Protein AF-A0A814BJW7-F1 (afdb_monomer)

InterPro domains:
  IPR001611 Leucine-rich repeat [PF13516] (103-126)
  IPR001611 Leucine-rich repeat [PF13516] (132-150)
  IPR001611 Leucine-rich repeat [PF13516] (160-179)
  IPR032675 Leucine-rich repeat domain superfamily [G3DSA:3.80.10.10] (2-224)
  IPR052201 Leucine-rich repeat-containing regulator of pluripotency [PTHR24111] (68-199)

pLDDT: mean 95.8, std 8.11, range [40.59, 98.88]

Foldseek 3Di:
DPPPPQDDDVVLLVQLVPDAQQAARAQEPVQDELSVLVVCLVRVCPVSVYQEYAHAQYQYDLNSLLVVLVSQLPGQRHQYYAHEHNQDELVSLLSNLVSQLHASGQHQYYHHAHYAYELSSLLSNLVSQLRHQNHAEYAHANYQYALNSLLSNLVSQLPRHQRHAYYEHANNQRHELSNLVSLLSSLVRHLRHAYYAHHNHHYDPVSVVSNCVSCVPRPNHYYHD

Nearest PDB structures (foldseek):
  3tsr-assembly1_E  TM=8.457E-01  e=1.337E-12  Mus musculus
  7zgu-assembly1_A  TM=9.091E-01  e=1.363E-11  Homo sapiens
  4peq-assembly1_B  TM=8.603E-01  e=6.548E-12  Bos taurus
  7wbu-assembly1_A  TM=7.849E-01  e=1.363E-11  Bos taurus
  8x7w-assembly1_D  TM=6.811E-01  e=5.229E-11  Escherichia coli K-12

Sequence (225 aa):
MTNLSVYRNQQLEDKINNCKIGSRIDLRKQQLTDSDVEIIIKEAIIKKQCSMLWLMDNNITSQGILNLASTLNNNTTLEGLSLCRNGINDTDVFHLARALSNSNSKLNRLALTSNNITDEGVQHLAEMLKLNHSLTQLWLGFNKITDHGIQILTDTLAYHNKTLSVLSLSWNNRVTDSSVDFFINMFEYNQILRIVCLVNCNLSETSKLKLRKATNLRTEFYLDL

Radius of gyration: 18.58 Å; Cα contacts (8 Å, |Δi|>4): 490; chains: 1; bounding box: 39×44×64 Å

Organism: NCBI:txid392033

Solvent-accessible surface area (backbone atoms only — not comparable to full-atom values): 10886 Å² total; per-residue (Å²): 134,84,80,77,75,74,87,80,57,65,71,59,51,52,56,52,67,73,49,59,70,53,31,72,46,83,55,51,67,64,70,40,37,40,73,49,40,56,51,42,46,52,49,38,49,63,71,25,33,22,24,26,44,32,43,29,45,28,54,39,44,65,67,26,48,48,54,51,18,65,53,44,50,75,36,66,51,40,29,32,44,31,51,22,38,31,65,48,36,34,70,45,36,38,44,41,23,63,22,49,35,37,77,69,34,42,40,26,32,44,34,46,28,44,27,55,31,32,36,68,18,39,48,34,44,31,61,19,38,59,55,28,72,43,40,26,33,42,31,48,20,35,28,59,34,30,33,68,24,46,42,53,40,29,51,34,38,27,76,58,34,81,43,47,29,34,43,32,45,22,41,12,60,53,30,34,60,85,30,49,65,40,52,46,54,19,56,74,57,25,84,54,55,29,36,40,32,42,36,64,31,47,55,48,72,69,48,53,51,51,54,52,62,63,45,68,85,48,80,85,54,47,77,43,106

Structure (mmCIF, N/CA/C/O backbone):
data_AF-A0A814BJW7-F1
#
_entry.id   AF-A0A814BJW7-F1
#
loop_
_atom_site.group_PDB
_atom_site.id
_atom_site.type_symbol
_atom_site.label_atom_id
_atom_site.label_alt_id
_atom_site.label_comp_id
_atom_site.label_asym_id
_atom_site.label_entity_id
_atom_site.label_seq_id
_atom_site.pdbx_PDB_ins_code
_atom_site.Cartn_x
_atom_site.Cartn_y
_atom_site.Cartn_z
_atom_site.occupancy
_atom_site.B_iso_or_equiv
_atom_site.auth_seq_id
_atom_site.auth_comp_id
_atom_site.auth_asym_id
_atom_site.auth_atom_id
_atom_site.pdbx_PDB_model_num
ATOM 1 N N . MET A 1 1 ? -9.668 25.466 37.662 1.00 40.59 1 MET A N 1
ATOM 2 C CA . MET A 1 1 ? -9.575 24.143 37.010 1.00 40.59 1 MET A CA 1
ATOM 3 C C . MET A 1 1 ? -10.284 24.264 35.677 1.00 40.59 1 MET A C 1
ATOM 5 O O . MET A 1 1 ? -11.505 24.329 35.647 1.00 40.59 1 MET A O 1
ATOM 9 N N . THR A 1 2 ? -9.529 24.465 34.603 1.00 42.22 2 THR A N 1
ATOM 10 C CA . THR A 1 2 ? -10.065 24.549 33.243 1.00 42.22 2 THR A CA 1
ATOM 11 C C . THR A 1 2 ? -10.618 23.182 32.868 1.00 42.22 2 THR A C 1
ATOM 13 O O . THR A 1 2 ? -9.894 22.191 32.845 1.00 42.22 2 THR A O 1
ATOM 16 N N . ASN A 1 3 ? -11.926 23.132 32.640 1.00 42.78 3 ASN A N 1
ATOM 17 C CA . ASN A 1 3 ? -12.618 21.964 32.127 1.00 42.78 3 ASN A CA 1
ATOM 18 C C . ASN A 1 3 ? -12.145 21.772 30.676 1.00 42.78 3 ASN A C 1
ATOM 20 O O . ASN A 1 3 ? -12.691 22.385 29.761 1.00 42.78 3 ASN A O 1
ATOM 24 N N . LEU A 1 4 ? -11.047 21.034 30.479 1.00 49.00 4 LEU A N 1
ATOM 25 C CA . LEU A 1 4 ? -10.614 20.572 29.162 1.00 49.00 4 LEU A CA 1
ATOM 26 C C . LEU A 1 4 ? -11.727 19.662 28.649 1.00 49.00 4 LEU A C 1
ATOM 28 O O . LEU A 1 4 ? -11.807 18.495 29.028 1.00 49.00 4 LEU A O 1
ATOM 32 N N . SER A 1 5 ? -12.637 20.213 27.849 1.00 60.69 5 SER A N 1
ATOM 33 C CA . SER A 1 5 ? -13.651 19.414 27.178 1.00 60.69 5 SER A CA 1
ATOM 34 C C . SER A 1 5 ? -12.928 18.395 26.305 1.00 60.69 5 SER A C 1
ATOM 36 O O . SER A 1 5 ? -12.264 18.771 25.338 1.00 60.69 5 SER A O 1
ATOM 38 N N . VAL A 1 6 ? -13.026 17.119 26.673 1.00 79.50 6 VAL A N 1
ATOM 39 C CA . VAL A 1 6 ? -12.527 16.010 25.860 1.00 79.50 6 VAL A CA 1
ATOM 40 C C . VAL A 1 6 ? -13.188 16.130 24.489 1.00 79.50 6 VAL A C 1
ATOM 42 O O . VAL A 1 6 ? -14.418 16.174 24.407 1.00 79.50 6 VAL A O 1
ATOM 45 N N . TYR A 1 7 ? -12.382 16.257 23.431 1.00 87.56 7 TYR A N 1
ATOM 46 C CA . TYR A 1 7 ? -12.889 16.269 22.061 1.00 87.56 7 TYR A CA 1
ATOM 47 C C . TYR A 1 7 ? -13.786 15.048 21.842 1.00 87.56 7 TYR A C 1
ATOM 49 O O . TYR A 1 7 ? -13.449 13.942 22.267 1.00 87.56 7 TYR A O 1
ATOM 57 N N . ARG A 1 8 ? -14.937 15.248 21.195 1.00 88.06 8 ARG A N 1
ATOM 58 C CA . ARG A 1 8 ? -15.902 14.177 20.965 1.00 88.06 8 ARG A CA 1
ATOM 59 C C . ARG A 1 8 ? -16.537 14.296 19.592 1.00 88.06 8 ARG A C 1
ATOM 61 O O . ARG A 1 8 ? -17.081 15.342 19.248 1.00 88.06 8 ARG A O 1
ATOM 68 N N . ASN A 1 9 ? -16.551 13.184 18.868 1.00 94.75 9 ASN A N 1
ATOM 69 C CA . ASN A 1 9 ? -17.312 13.018 17.638 1.00 94.75 9 ASN A CA 1
ATOM 70 C C . ASN A 1 9 ? -18.319 11.875 17.824 1.00 94.75 9 ASN A C 1
ATOM 72 O O . ASN A 1 9 ? -18.030 10.712 17.547 1.00 94.75 9 ASN A O 1
ATOM 76 N N . GLN A 1 10 ? -19.513 12.209 18.324 1.00 94.62 10 GLN A N 1
ATOM 77 C CA . GLN A 1 10 ? -20.542 11.215 18.656 1.00 94.62 10 GLN A CA 1
ATOM 78 C C . GLN A 1 10 ? -20.966 10.382 17.442 1.00 94.62 10 GLN A C 1
ATOM 80 O O . GLN A 1 10 ? -21.164 9.177 17.555 1.00 94.62 10 GLN A O 1
ATOM 85 N N . GLN A 1 11 ? -21.081 11.011 16.270 1.00 96.19 11 GLN A N 1
ATOM 86 C CA . GLN A 1 11 ? -21.506 10.322 15.051 1.00 96.19 11 GLN A CA 1
ATOM 87 C C . GLN A 1 11 ? -20.500 9.239 14.644 1.00 96.19 11 GLN A C 1
ATOM 89 O O . GLN A 1 11 ? -20.893 8.133 14.266 1.00 96.19 11 GLN A O 1
ATOM 94 N N . LEU A 1 12 ? -19.205 9.540 14.761 1.00 97.69 12 LEU A N 1
ATOM 95 C CA . LEU A 1 12 ? -18.129 8.581 14.531 1.00 97.69 12 LEU A CA 1
ATOM 96 C C . LEU A 1 12 ? -18.148 7.451 15.568 1.00 97.69 12 LEU A C 1
ATOM 98 O O . LEU A 1 12 ? -18.083 6.278 15.193 1.00 97.69 12 LEU A O 1
ATOM 102 N N . GLU A 1 13 ? -18.274 7.792 16.854 1.00 96.88 13 GLU A N 1
ATOM 103 C CA . GLU A 1 13 ? -18.372 6.817 17.947 1.00 96.88 13 GLU A CA 1
ATOM 104 C C . GLU A 1 13 ? -19.536 5.844 17.724 1.00 96.88 13 GLU A C 1
ATOM 106 O O . GLU A 1 13 ? -19.341 4.630 17.772 1.00 96.88 13 GLU A O 1
ATOM 111 N N . ASP A 1 14 ? -20.733 6.352 17.432 1.00 96.62 14 ASP A N 1
ATOM 112 C CA . ASP A 1 14 ? -21.931 5.539 17.202 1.00 96.62 14 ASP A CA 1
ATOM 113 C C . ASP A 1 14 ? -21.758 4.629 15.987 1.00 96.62 14 ASP A C 1
ATOM 115 O O . ASP A 1 14 ? -22.085 3.438 16.034 1.00 96.62 14 ASP A O 1
ATOM 119 N N . LYS A 1 15 ? -21.170 5.155 14.906 1.00 97.62 15 LYS A N 1
ATOM 120 C CA . LYS A 1 15 ? -20.872 4.373 13.705 1.00 97.62 15 LYS A CA 1
ATOM 121 C C . LYS A 1 15 ? -19.930 3.206 14.005 1.00 97.62 15 LYS A C 1
ATOM 123 O O . LYS A 1 15 ? -20.227 2.083 13.600 1.00 97.62 15 LYS A O 1
ATOM 128 N N . ILE A 1 16 ? -18.840 3.441 14.736 1.00 98.06 16 ILE A N 1
ATOM 129 C CA . ILE A 1 16 ? -17.887 2.394 15.144 1.00 98.06 16 ILE A CA 1
ATOM 130 C C . ILE A 1 16 ? -18.540 1.413 16.128 1.00 98.06 16 ILE A C 1
ATOM 132 O O . ILE A 1 16 ? -18.343 0.199 16.030 1.00 98.06 16 ILE A O 1
ATOM 136 N N . ASN A 1 17 ? -19.342 1.907 17.072 1.00 96.06 17 ASN A N 1
ATOM 137 C CA . ASN A 1 17 ? -20.001 1.081 18.082 1.00 96.06 17 ASN A CA 1
ATOM 138 C C . ASN A 1 17 ? -20.997 0.091 17.471 1.00 96.06 17 ASN A C 1
ATOM 140 O O . ASN A 1 17 ? -21.098 -1.034 17.969 1.00 96.06 17 ASN A O 1
ATOM 144 N N . ASN A 1 18 ? -21.641 0.460 16.364 1.00 97.19 18 ASN A N 1
ATOM 145 C CA . ASN A 1 18 ? -22.523 -0.417 15.595 1.00 97.19 18 ASN A CA 1
ATOM 146 C C . ASN A 1 18 ? -21.774 -1.499 14.793 1.00 97.19 18 ASN A C 1
ATOM 148 O O . ASN A 1 18 ? -22.390 -2.458 14.326 1.00 97.19 18 ASN A O 1
ATOM 152 N N . CYS A 1 19 ? -20.449 -1.401 14.647 1.00 97.75 19 CYS A N 1
ATOM 153 C CA . CYS A 1 19 ? -19.644 -2.455 14.036 1.00 97.75 19 CYS A CA 1
ATOM 154 C C . CYS A 1 19 ? -19.396 -3.614 15.016 1.00 97.75 19 CYS A C 1
ATOM 156 O O . CYS A 1 19 ? -19.222 -3.432 16.228 1.00 97.75 19 CYS A O 1
ATOM 158 N N . LYS A 1 20 ? -19.338 -4.839 14.486 1.00 97.62 20 LYS A N 1
ATOM 159 C CA . LYS A 1 20 ? -18.982 -6.030 15.271 1.00 97.62 20 LYS A CA 1
ATOM 160 C C . LYS A 1 20 ? -17.486 -6.020 15.598 1.00 97.62 20 LYS A C 1
ATOM 162 O O . LYS A 1 20 ? -16.684 -5.482 14.833 1.00 97.62 20 LYS A O 1
ATOM 167 N N . ILE A 1 21 ? -17.103 -6.648 16.706 1.00 97.94 21 ILE A N 1
ATOM 168 C CA . ILE A 1 21 ? -15.687 -6.897 17.012 1.00 97.94 21 ILE A CA 1
ATOM 169 C C . ILE A 1 21 ? -15.066 -7.727 15.876 1.00 97.94 21 ILE A C 1
ATOM 171 O O . ILE A 1 21 ? -15.738 -8.602 15.326 1.00 97.94 21 ILE A O 1
ATOM 175 N N . GLY A 1 22 ? -13.829 -7.422 15.480 1.00 97.75 22 GLY A N 1
ATOM 176 C CA . GLY A 1 22 ? -13.129 -8.129 14.404 1.00 97.75 22 GLY A CA 1
ATOM 177 C C . GLY A 1 22 ? -13.644 -7.828 12.995 1.00 97.75 22 GLY A C 1
ATOM 178 O O . GLY A 1 22 ? -13.147 -8.402 12.030 1.00 97.75 22 GLY A O 1
ATOM 179 N N . SER A 1 23 ? -14.639 -6.949 12.832 1.00 98.00 23 SER A N 1
ATOM 180 C CA . SER A 1 23 ? -15.214 -6.654 11.513 1.00 98.00 23 SER A CA 1
ATOM 181 C C . SER A 1 23 ? -14.451 -5.565 10.757 1.00 98.00 23 SER A C 1
ATOM 183 O O . SER A 1 23 ? -13.588 -4.881 11.309 1.00 98.00 23 SER A O 1
ATOM 185 N N . ARG A 1 24 ? -14.782 -5.400 9.471 1.00 98.31 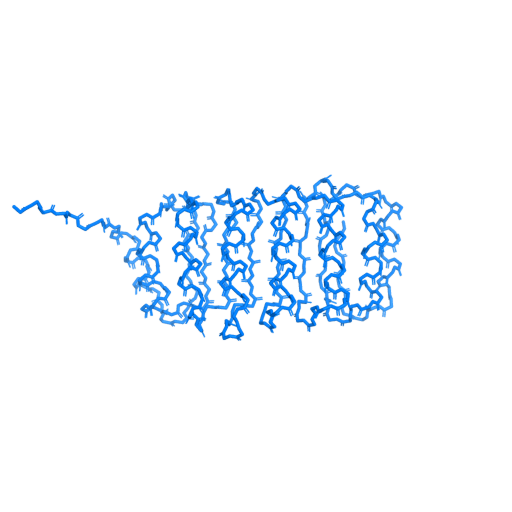24 ARG A N 1
ATOM 186 C CA . ARG A 1 24 ? -14.349 -4.254 8.668 1.00 98.31 24 ARG A CA 1
ATOM 187 C C . ARG A 1 24 ? -15.103 -3.000 9.094 1.00 98.31 24 ARG A C 1
ATOM 189 O O . ARG A 1 24 ? -16.333 -3.011 9.129 1.00 98.31 24 ARG A O 1
ATOM 196 N N . ILE A 1 25 ? -14.376 -1.904 9.276 1.00 98.56 25 ILE A N 1
ATOM 197 C CA . ILE A 1 25 ? -14.929 -0.582 9.563 1.00 98.56 25 ILE A CA 1
ATOM 198 C C . ILE A 1 25 ? -14.599 0.363 8.401 1.00 98.56 25 ILE A C 1
ATOM 200 O O . ILE A 1 25 ? -13.436 0.590 8.060 1.00 98.56 25 ILE A O 1
ATOM 204 N N . ASP A 1 26 ? -15.650 0.898 7.775 1.00 98.31 26 ASP A N 1
ATOM 205 C CA . ASP A 1 26 ? -15.557 1.818 6.639 1.00 98.31 26 ASP A CA 1
ATOM 206 C C . ASP A 1 26 ? -15.801 3.264 7.083 1.00 98.31 26 ASP A C 1
ATOM 208 O O . ASP A 1 26 ? -16.927 3.661 7.413 1.00 98.31 26 ASP A O 1
ATOM 212 N N . LEU A 1 27 ? -14.723 4.045 7.078 1.00 98.25 27 LEU A N 1
ATOM 213 C CA . LEU A 1 27 ? -14.672 5.436 7.508 1.00 98.25 27 LEU A CA 1
ATOM 214 C C . LEU A 1 27 ? -14.234 6.388 6.385 1.00 98.25 27 LEU A C 1
ATOM 216 O O . LEU A 1 27 ? -13.690 7.461 6.635 1.00 98.25 27 LEU A O 1
ATOM 220 N N . ARG A 1 28 ? -14.461 6.007 5.127 1.00 98.00 28 ARG A N 1
ATOM 221 C CA . ARG A 1 28 ? -14.075 6.829 3.974 1.00 98.00 28 ARG A CA 1
ATOM 222 C C . ARG A 1 28 ? -14.940 8.085 3.864 1.00 98.00 28 ARG A C 1
ATOM 224 O O . ARG A 1 28 ? -16.132 8.017 4.177 1.00 98.00 28 ARG A O 1
ATOM 231 N N . LYS A 1 29 ? -14.371 9.179 3.341 1.00 97.06 29 LYS A N 1
ATOM 232 C CA . LYS A 1 29 ? -15.100 10.409 2.963 1.00 97.06 29 LYS A CA 1
ATOM 233 C C . LYS A 1 29 ? -15.928 11.015 4.096 1.00 97.06 29 LYS A C 1
ATOM 235 O O . LYS A 1 29 ? -17.098 11.339 3.908 1.00 97.06 29 LYS A O 1
ATOM 240 N N . GLN A 1 30 ? -15.334 11.137 5.277 1.00 96.62 30 GLN A N 1
ATOM 241 C CA . GLN A 1 30 ? -16.002 11.646 6.480 1.00 96.62 30 GLN A CA 1
ATOM 242 C C . GLN A 1 30 ? -15.405 12.949 7.009 1.00 96.62 30 GLN A C 1
ATOM 244 O O . GLN A 1 30 ? -15.847 13.422 8.049 1.00 96.62 30 GLN A O 1
ATOM 249 N N . GLN A 1 31 ? -14.448 13.546 6.285 1.00 96.19 31 GLN A N 1
ATOM 250 C CA . GLN A 1 31 ? -13.736 14.759 6.712 1.00 96.19 31 GLN A CA 1
ATOM 251 C C . GLN A 1 31 ? -13.057 14.574 8.082 1.00 96.19 31 GLN A C 1
ATOM 253 O O . GLN A 1 31 ? -12.937 15.520 8.855 1.00 96.19 31 GLN A O 1
ATOM 258 N N . LEU A 1 32 ? -12.630 13.341 8.380 1.00 97.25 32 LEU A N 1
ATOM 259 C CA . LEU A 1 32 ? -12.016 12.994 9.660 1.00 97.25 32 LEU A CA 1
ATOM 260 C C . LEU A 1 32 ? -10.679 13.710 9.822 1.00 97.25 32 LEU A C 1
ATOM 262 O O . LEU A 1 32 ? -9.888 13.765 8.882 1.00 97.25 32 LEU A O 1
ATOM 266 N N . THR A 1 33 ? -10.443 14.219 11.021 1.00 96.50 33 THR A N 1
ATOM 267 C CA . THR A 1 33 ? -9.255 14.976 11.426 1.00 96.50 33 THR A CA 1
ATOM 268 C C . THR A 1 33 ? -8.342 14.138 12.322 1.00 96.50 33 THR A C 1
ATOM 270 O O . THR A 1 33 ? -8.678 13.016 12.700 1.00 96.50 33 THR A O 1
ATOM 273 N N . ASP A 1 34 ? -7.199 14.685 12.733 1.00 96.12 34 ASP A N 1
ATOM 274 C CA . ASP A 1 34 ? -6.301 13.996 13.670 1.00 96.12 34 ASP A CA 1
ATOM 275 C C . ASP A 1 34 ? -6.954 13.726 15.036 1.00 96.12 34 ASP A C 1
ATOM 277 O O . ASP A 1 34 ? -6.697 12.690 15.647 1.00 96.12 34 ASP A O 1
ATOM 281 N N . SER A 1 35 ? -7.863 14.595 15.489 1.00 96.25 35 SER A N 1
ATOM 282 C CA . SER A 1 35 ? -8.632 14.363 16.719 1.00 96.25 35 SER A CA 1
ATOM 283 C C . SER A 1 35 ? -9.582 13.168 16.584 1.00 96.25 35 SER A C 1
ATOM 285 O O . SER A 1 35 ? -9.784 12.409 17.531 1.00 96.25 35 SER A O 1
ATOM 287 N N . ASP A 1 36 ? -10.140 12.945 15.391 1.00 97.81 36 ASP A N 1
ATOM 288 C CA . ASP A 1 36 ? -10.956 11.762 15.107 1.00 97.81 36 ASP A CA 1
ATOM 289 C C . ASP A 1 36 ? -10.117 10.483 15.080 1.00 97.81 36 ASP A C 1
ATOM 291 O O . ASP A 1 36 ? -10.594 9.414 15.464 1.00 97.81 36 ASP A O 1
ATOM 295 N N . VAL A 1 37 ? -8.851 10.576 14.662 1.00 97.81 37 VAL A N 1
ATOM 296 C CA . VAL A 1 37 ? -7.923 9.440 14.667 1.00 97.81 37 VAL A CA 1
ATOM 297 C C . VAL A 1 37 ? -7.716 8.893 16.077 1.00 97.81 37 VAL A C 1
ATOM 299 O O . VAL A 1 37 ? -7.648 7.675 16.242 1.00 97.81 37 VAL A O 1
ATOM 302 N N . GLU A 1 38 ? -7.692 9.741 17.105 1.00 96.31 38 GLU A N 1
ATOM 303 C CA . GLU A 1 38 ? -7.616 9.282 18.499 1.00 96.31 38 GLU A CA 1
ATOM 304 C C . GLU A 1 38 ? -8.829 8.420 18.884 1.00 96.31 38 GLU A C 1
ATOM 306 O O . GLU A 1 38 ? -8.681 7.351 19.488 1.00 96.31 38 GLU A O 1
ATOM 311 N N . ILE A 1 39 ? -10.030 8.831 18.462 1.00 97.62 39 ILE A N 1
ATOM 312 C CA . ILE A 1 39 ? -11.267 8.060 18.657 1.00 97.62 39 ILE A CA 1
ATOM 313 C C . ILE A 1 39 ? -11.193 6.741 17.880 1.00 97.62 39 ILE A C 1
ATOM 315 O O . ILE A 1 39 ? -11.530 5.686 18.417 1.00 97.62 39 ILE A O 1
ATOM 319 N N . ILE A 1 40 ? -10.713 6.763 16.636 1.00 98.25 40 ILE A N 1
ATOM 320 C CA . ILE A 1 40 ? -10.576 5.572 15.783 1.00 98.25 40 ILE A CA 1
ATOM 321 C C . ILE A 1 40 ? -9.591 4.572 16.390 1.00 98.25 40 ILE A C 1
ATOM 323 O O . ILE A 1 40 ? -9.873 3.373 16.433 1.00 98.25 40 ILE A O 1
ATOM 327 N N . ILE A 1 41 ? -8.461 5.041 16.909 1.00 97.88 41 ILE A N 1
ATOM 328 C CA . ILE A 1 41 ? -7.491 4.195 17.606 1.00 97.88 41 ILE A CA 1
ATOM 329 C C . ILE A 1 41 ? -8.159 3.514 18.800 1.00 97.88 41 ILE A C 1
ATOM 331 O O . ILE A 1 41 ? -8.140 2.286 18.910 1.00 97.88 41 ILE A O 1
ATOM 335 N N . LYS A 1 42 ? -8.803 4.293 19.669 1.00 97.25 42 LYS A N 1
ATOM 336 C CA . LYS A 1 42 ? -9.414 3.773 20.892 1.00 97.25 42 LYS A CA 1
ATOM 337 C C . LYS A 1 42 ? -10.575 2.822 20.606 1.00 97.25 42 LYS A C 1
ATOM 339 O O . LYS A 1 42 ? -10.621 1.706 21.125 1.00 97.25 42 LYS A O 1
ATOM 344 N N . GLU A 1 43 ? -11.524 3.252 19.787 1.00 98.00 43 GLU A N 1
ATOM 345 C CA . GLU A 1 43 ? -12.785 2.543 19.604 1.00 98.00 43 GLU A CA 1
ATOM 346 C C . GLU A 1 43 ? -12.686 1.487 18.495 1.00 98.00 43 GLU A C 1
ATOM 348 O O . GLU A 1 43 ? -13.095 0.348 18.708 1.00 98.00 43 GLU A O 1
ATOM 353 N N . ALA A 1 44 ? -12.110 1.802 17.331 1.00 98.25 44 ALA A N 1
ATOM 354 C CA . ALA A 1 44 ? -12.058 0.872 16.197 1.00 98.25 44 ALA A CA 1
ATOM 355 C C . ALA A 1 44 ? -10.887 -0.124 16.283 1.00 98.25 44 ALA A C 1
ATOM 357 O O . ALA A 1 44 ? -11.083 -1.324 16.060 1.00 98.25 44 ALA A O 1
ATOM 358 N N . ILE A 1 45 ? -9.678 0.338 16.618 1.00 97.69 45 ILE A N 1
ATOM 359 C CA . ILE A 1 45 ? -8.481 -0.521 16.638 1.00 97.69 45 ILE A CA 1
ATOM 360 C C . ILE A 1 45 ? -8.366 -1.280 17.963 1.00 97.69 45 ILE A C 1
ATOM 362 O O . ILE A 1 45 ? -8.209 -2.498 17.949 1.00 97.69 45 ILE A O 1
ATOM 366 N N . ILE A 1 46 ? -8.469 -0.600 19.107 1.00 97.00 46 ILE A N 1
ATOM 367 C CA . ILE A 1 46 ? -8.234 -1.226 20.419 1.00 97.00 46 ILE A CA 1
ATOM 368 C C . ILE A 1 46 ? -9.477 -1.977 20.907 1.00 97.00 46 ILE A C 1
ATOM 370 O O . ILE A 1 46 ? -9.412 -3.175 21.178 1.00 97.00 46 ILE A O 1
ATOM 374 N N . LYS A 1 47 ? -10.626 -1.300 21.009 1.00 97.50 47 LYS A N 1
ATOM 375 C CA . LYS A 1 47 ? -11.848 -1.893 21.580 1.00 97.50 47 LYS A CA 1
ATOM 376 C C . LYS A 1 47 ? -12.543 -2.857 20.623 1.00 97.50 47 LYS A C 1
ATOM 378 O O . LYS A 1 47 ? -12.927 -3.952 21.025 1.00 97.50 47 LYS A O 1
ATOM 383 N N . LYS A 1 48 ? -12.737 -2.459 19.362 1.00 98.00 48 LYS A N 1
ATOM 384 C CA . LYS A 1 48 ? -13.397 -3.303 18.353 1.00 98.00 48 LYS A CA 1
ATOM 385 C C . LYS A 1 48 ? -12.445 -4.263 17.656 1.00 98.00 48 LYS A C 1
ATOM 387 O O . LYS A 1 48 ? -12.944 -5.166 16.989 1.00 98.00 48 LYS A O 1
ATOM 392 N N . GLN A 1 49 ? -11.128 -4.102 17.806 1.00 97.69 49 GLN A N 1
ATOM 393 C CA . GLN A 1 49 ? -10.128 -4.974 17.181 1.00 97.69 49 GLN A CA 1
ATOM 394 C C . GLN A 1 49 ? -10.437 -5.228 15.703 1.00 97.69 49 GLN A C 1
ATOM 396 O O . GLN A 1 49 ? -10.458 -6.373 15.259 1.00 97.69 49 GLN A O 1
ATOM 401 N N . CYS A 1 50 ? -10.791 -4.172 14.963 1.00 98.12 50 CYS A N 1
ATOM 402 C CA . CYS A 1 50 ? -11.219 -4.319 13.577 1.00 98.12 50 CYS A CA 1
ATOM 403 C C . CYS A 1 50 ? -10.154 -5.033 12.732 1.00 98.12 50 CYS A C 1
ATOM 405 O O . CYS A 1 50 ? -8.957 -4.803 12.894 1.00 98.12 50 CYS A O 1
ATOM 407 N N . SER A 1 51 ? -10.601 -5.896 11.818 1.00 98.31 51 SER A N 1
ATOM 408 C CA . SER A 1 51 ? -9.708 -6.602 10.888 1.00 98.31 51 SER A CA 1
ATOM 409 C C . SER A 1 51 ? -9.371 -5.748 9.671 1.00 98.31 51 SER A C 1
ATOM 411 O O . SER A 1 51 ? -8.320 -5.909 9.061 1.00 98.31 51 SER A O 1
ATOM 413 N N . MET A 1 52 ? -10.237 -4.800 9.309 1.00 98.62 52 MET A N 1
ATOM 414 C CA . MET A 1 52 ? -10.004 -3.893 8.190 1.00 98.62 52 MET A CA 1
ATOM 415 C C . MET A 1 52 ? -10.468 -2.485 8.532 1.00 98.62 52 MET A C 1
ATOM 417 O O . MET A 1 52 ? -11.595 -2.303 8.993 1.00 98.62 52 MET A O 1
ATOM 421 N N . LEU A 1 53 ? -9.634 -1.494 8.229 1.00 98.69 53 LEU A N 1
ATOM 422 C CA . LEU A 1 53 ? -9.912 -0.086 8.477 1.00 98.69 53 LEU A CA 1
ATOM 423 C C . LEU A 1 53 ? -9.720 0.731 7.198 1.00 98.69 53 LEU A C 1
ATOM 425 O O . LEU A 1 53 ? -8.627 0.783 6.626 1.00 98.69 53 LEU A O 1
ATOM 429 N N . TRP A 1 54 ? -10.792 1.368 6.730 1.00 98.62 54 TRP A N 1
ATOM 430 C CA . TRP A 1 54 ? -10.765 2.186 5.517 1.00 98.62 54 TRP A CA 1
ATOM 431 C C . TRP A 1 54 ? -10.947 3.662 5.842 1.00 98.62 54 TRP A C 1
ATOM 433 O O . TRP A 1 54 ? -12.033 4.082 6.222 1.00 98.62 54 TRP A O 1
ATOM 443 N N . LEU A 1 55 ? -9.893 4.446 5.629 1.00 98.50 55 LEU A N 1
ATOM 444 C CA . LEU A 1 55 ? -9.810 5.872 5.954 1.00 98.50 55 LEU A CA 1
ATOM 445 C C . LEU A 1 55 ? -9.603 6.740 4.710 1.00 98.50 55 LEU A C 1
ATOM 447 O O . LEU A 1 55 ? -9.126 7.865 4.810 1.00 98.50 55 LEU A O 1
ATOM 451 N N . MET A 1 56 ? -9.925 6.218 3.526 1.00 98.00 56 MET A N 1
ATOM 452 C CA . MET A 1 56 ? -9.712 6.939 2.275 1.00 98.00 56 MET A CA 1
ATOM 453 C C . MET A 1 56 ? -10.464 8.278 2.239 1.00 98.00 56 MET A C 1
ATOM 455 O O . MET A 1 56 ? -11.646 8.312 2.583 1.00 98.00 56 MET A O 1
ATOM 459 N N . ASP A 1 57 ? -9.811 9.313 1.700 1.00 97.44 57 ASP A N 1
ATOM 460 C CA . ASP A 1 57 ? -10.413 10.625 1.411 1.00 97.44 57 ASP A CA 1
ATOM 461 C C . ASP A 1 57 ? -10.925 11.311 2.695 1.00 97.44 57 ASP A C 1
ATOM 463 O O . ASP A 1 57 ? -12.117 11.565 2.866 1.00 97.44 57 ASP A O 1
ATOM 467 N N . ASN A 1 58 ? -10.008 11.518 3.644 1.00 98.06 58 ASN A N 1
ATOM 468 C CA . ASN A 1 58 ? -10.208 12.250 4.896 1.00 98.06 58 ASN A CA 1
ATOM 469 C C . ASN A 1 58 ? -9.097 13.304 5.069 1.00 98.06 58 ASN A C 1
ATOM 471 O O . ASN A 1 58 ? -8.213 13.441 4.224 1.00 98.06 58 ASN A O 1
ATOM 475 N N . ASN A 1 59 ? -9.136 14.048 6.174 1.00 95.50 59 ASN A N 1
ATOM 476 C CA . ASN A 1 59 ? -8.217 15.144 6.478 1.00 95.50 59 ASN A CA 1
ATOM 477 C C . ASN A 1 59 ? -7.212 14.723 7.567 1.00 95.50 59 ASN A C 1
ATOM 479 O O . ASN A 1 59 ? -6.931 15.483 8.494 1.00 95.50 59 ASN A O 1
ATOM 483 N N . ILE A 1 60 ? -6.706 13.491 7.468 1.00 96.00 60 ILE A N 1
ATOM 484 C CA . ILE A 1 60 ? -5.722 12.936 8.402 1.00 96.00 60 ILE A CA 1
ATOM 485 C C . ILE A 1 60 ? -4.349 13.482 8.019 1.00 96.00 60 ILE A C 1
ATOM 487 O O . ILE A 1 60 ? -3.853 13.190 6.932 1.00 96.00 60 ILE A O 1
ATOM 491 N N . THR A 1 61 ? -3.739 14.271 8.898 1.00 95.50 61 THR A N 1
ATOM 492 C CA . THR A 1 61 ? -2.412 14.845 8.660 1.00 95.50 61 THR A CA 1
ATOM 493 C C . THR A 1 61 ? -1.314 13.901 9.149 1.00 95.50 61 THR A C 1
ATOM 495 O O . THR A 1 61 ? -1.581 12.836 9.717 1.00 95.50 61 THR A O 1
ATOM 498 N N . SER A 1 62 ? -0.053 14.305 8.982 1.00 96.88 62 SER A N 1
ATOM 499 C CA . SER A 1 62 ? 1.105 13.583 9.512 1.00 96.88 62 SER A CA 1
ATOM 500 C C . SER A 1 62 ? 0.996 13.256 11.004 1.00 96.88 62 SER A C 1
ATOM 502 O O . SER A 1 62 ? 1.450 12.194 11.429 1.00 96.88 62 SER A O 1
ATOM 504 N N . GLN A 1 63 ? 0.342 14.105 11.809 1.00 97.50 63 GLN A N 1
ATOM 505 C CA . GLN A 1 63 ? 0.150 13.820 13.233 1.00 97.50 63 GLN A CA 1
ATOM 506 C C . GLN A 1 63 ? -0.798 12.632 13.454 1.00 97.50 63 GLN A C 1
ATOM 508 O O . GLN A 1 63 ? -0.498 11.739 14.251 1.00 97.50 63 GLN A O 1
ATOM 513 N N . GLY A 1 64 ? -1.915 12.573 12.727 1.00 97.69 64 GLY A N 1
ATOM 514 C CA . GLY A 1 64 ? -2.819 11.427 12.766 1.00 97.69 64 GLY A CA 1
ATOM 515 C C . GLY A 1 64 ? -2.153 10.149 12.249 1.00 97.69 64 GLY A C 1
ATOM 516 O O . GLY A 1 64 ? -2.300 9.089 12.862 1.00 97.69 64 GLY A O 1
ATOM 517 N N . ILE A 1 65 ? -1.347 10.233 11.182 1.00 98.19 65 ILE A N 1
ATOM 518 C CA . ILE A 1 65 ? -0.580 9.077 10.687 1.00 98.19 65 ILE A CA 1
ATOM 519 C C . ILE A 1 65 ? 0.437 8.589 11.721 1.00 98.19 65 ILE A C 1
ATOM 521 O O . ILE A 1 65 ? 0.531 7.382 11.951 1.00 98.19 65 ILE A O 1
ATOM 525 N N . LEU A 1 66 ? 1.151 9.492 12.395 1.00 97.81 66 LEU A N 1
ATOM 526 C CA . LEU A 1 66 ? 2.090 9.141 13.462 1.00 97.81 66 LEU A CA 1
ATOM 527 C C . LEU A 1 66 ? 1.389 8.425 14.629 1.00 97.81 66 LEU A C 1
ATOM 529 O O . LEU A 1 66 ? 1.896 7.417 15.136 1.00 97.81 66 LEU A O 1
ATOM 533 N N . ASN A 1 67 ? 0.207 8.902 15.025 1.00 97.25 67 ASN A N 1
ATOM 534 C CA . ASN A 1 67 ? -0.603 8.276 16.074 1.00 97.25 67 ASN A CA 1
ATOM 535 C C . ASN A 1 67 ? -1.067 6.866 15.660 1.00 97.25 67 ASN A C 1
ATOM 537 O O . ASN A 1 67 ? -0.965 5.914 16.446 1.00 97.25 67 ASN A O 1
ATOM 541 N N . LEU A 1 68 ? -1.518 6.702 14.410 1.00 97.25 68 LEU A N 1
ATOM 542 C CA . LEU A 1 68 ? -1.873 5.394 13.850 1.00 97.25 68 LEU A CA 1
ATOM 543 C C . LEU A 1 68 ? -0.665 4.456 13.830 1.00 97.25 68 LEU A C 1
ATOM 545 O O . LEU A 1 68 ? -0.752 3.350 14.358 1.00 97.25 68 LEU A O 1
ATOM 549 N N . ALA A 1 69 ? 0.470 4.895 13.285 1.00 96.94 69 ALA A N 1
ATOM 550 C CA . ALA A 1 69 ? 1.694 4.102 13.193 1.00 96.94 69 ALA A CA 1
ATOM 551 C C . ALA A 1 69 ? 2.165 3.617 14.573 1.00 96.94 69 ALA A C 1
ATOM 553 O O . ALA A 1 69 ? 2.463 2.436 14.755 1.00 96.94 69 ALA A O 1
ATOM 554 N N . SER A 1 70 ? 2.147 4.501 15.573 1.00 95.50 70 SER A N 1
ATOM 555 C CA . SER A 1 70 ? 2.515 4.159 16.953 1.00 95.50 70 SER A CA 1
ATOM 556 C C . SER A 1 70 ? 1.636 3.042 17.526 1.00 95.50 70 SER A C 1
ATOM 558 O O . SER A 1 70 ? 2.133 2.143 18.206 1.00 95.50 70 SER A O 1
ATOM 560 N N . THR A 1 71 ? 0.341 3.056 17.202 1.00 95.25 71 THR A N 1
ATOM 561 C CA . THR A 1 71 ? -0.611 2.009 17.606 1.00 95.25 71 THR A CA 1
ATOM 562 C C . THR A 1 71 ? -0.370 0.700 16.850 1.00 95.25 71 THR A C 1
ATOM 564 O O . THR A 1 71 ? -0.410 -0.379 17.446 1.00 95.25 71 THR A O 1
ATOM 567 N N . LEU A 1 72 ? -0.094 0.774 15.545 1.00 95.19 72 LEU A N 1
ATOM 568 C CA . LEU A 1 72 ? 0.108 -0.399 14.689 1.00 95.19 72 LEU A CA 1
ATOM 569 C C . LEU A 1 72 ? 1.310 -1.248 15.107 1.00 95.19 72 LEU A C 1
ATOM 571 O O . LEU A 1 72 ? 1.265 -2.461 14.938 1.00 95.19 72 LEU A O 1
ATOM 575 N N . ASN A 1 73 ? 2.336 -0.648 15.715 1.00 90.69 73 ASN A N 1
ATOM 576 C CA . ASN A 1 73 ? 3.540 -1.362 16.150 1.00 90.69 73 ASN A CA 1
ATOM 577 C C . ASN A 1 73 ? 3.258 -2.520 17.132 1.00 90.69 73 ASN A C 1
ATOM 579 O O . ASN A 1 73 ? 4.030 -3.471 17.192 1.00 90.69 73 ASN A O 1
ATOM 583 N N . ASN A 1 74 ? 2.157 -2.455 17.890 1.00 90.12 74 ASN A N 1
ATOM 584 C CA . ASN A 1 74 ? 1.734 -3.514 18.817 1.00 90.12 74 ASN A CA 1
ATOM 585 C C . ASN A 1 74 ? 0.383 -4.138 18.439 1.00 90.12 74 ASN A C 1
ATOM 587 O O . ASN A 1 74 ? -0.155 -4.954 19.188 1.00 90.12 74 ASN A O 1
ATOM 591 N N . ASN A 1 75 ? -0.201 -3.739 17.307 1.00 94.50 75 ASN A N 1
ATOM 592 C CA . ASN A 1 75 ? -1.478 -4.280 16.879 1.00 94.50 75 ASN A CA 1
ATOM 593 C C . ASN A 1 75 ? -1.289 -5.662 16.235 1.00 94.50 75 ASN A C 1
ATOM 595 O O . ASN A 1 75 ? -0.450 -5.857 15.359 1.00 94.50 75 ASN A O 1
ATOM 599 N N . THR A 1 76 ? -2.115 -6.615 16.655 1.00 94.38 76 THR A N 1
ATOM 600 C CA . THR A 1 76 ? -2.050 -8.016 16.216 1.00 94.38 76 THR A CA 1
ATOM 601 C C . THR A 1 76 ? -3.342 -8.488 15.552 1.00 94.38 76 THR A C 1
ATOM 603 O O . THR A 1 76 ? -3.537 -9.688 15.376 1.00 94.38 76 THR A O 1
ATOM 606 N N . THR A 1 77 ? -4.242 -7.566 15.199 1.00 96.12 77 THR A N 1
ATOM 607 C CA . THR A 1 77 ? -5.601 -7.889 14.732 1.00 96.12 77 THR A CA 1
ATOM 608 C C . THR A 1 77 ? -5.945 -7.273 13.383 1.00 96.12 77 THR A C 1
ATOM 610 O O . THR A 1 77 ? -6.720 -7.859 12.632 1.00 96.12 77 THR A O 1
ATOM 613 N N . LEU A 1 78 ? -5.372 -6.116 13.052 1.00 98.06 78 LEU A N 1
ATOM 614 C CA . LEU A 1 78 ? -5.635 -5.418 11.807 1.00 98.06 78 LEU A CA 1
ATOM 615 C C . LEU A 1 78 ? -4.921 -6.131 10.659 1.00 98.06 78 LEU A C 1
ATOM 617 O O . LEU A 1 78 ? -3.699 -6.249 10.629 1.00 98.06 78 LEU A O 1
ATOM 621 N N . GLU A 1 79 ? -5.706 -6.571 9.689 1.00 98.44 79 GLU A N 1
ATOM 622 C CA . GLU A 1 79 ? -5.259 -7.269 8.488 1.00 98.44 79 GLU A CA 1
ATOM 623 C C . GLU A 1 79 ? -5.199 -6.339 7.273 1.00 98.44 79 GLU A C 1
ATOM 625 O O . GLU A 1 79 ? -4.374 -6.539 6.381 1.00 98.44 79 GLU A O 1
ATOM 630 N N . GLY A 1 80 ? -6.047 -5.307 7.228 1.00 98.69 80 GLY A N 1
ATOM 631 C CA . GLY A 1 80 ? -6.104 -4.365 6.114 1.00 98.69 80 GLY A CA 1
ATOM 632 C C . GLY A 1 80 ? -6.238 -2.907 6.532 1.00 98.69 80 GLY A C 1
ATOM 633 O O . GLY A 1 80 ? -7.113 -2.553 7.319 1.00 98.69 80 GLY A O 1
ATOM 634 N N . LEU A 1 81 ? -5.424 -2.042 5.930 1.00 98.69 81 LEU A N 1
ATOM 635 C CA . LEU A 1 81 ? -5.453 -0.598 6.142 1.00 98.69 81 LEU A CA 1
ATOM 636 C C . LEU A 1 81 ? -5.461 0.132 4.799 1.00 98.69 81 LEU A C 1
ATOM 638 O O . LEU A 1 81 ? -4.602 -0.092 3.947 1.00 98.69 81 LEU A O 1
ATOM 642 N N . SER A 1 82 ? -6.429 1.029 4.620 1.00 98.56 82 SER A N 1
ATOM 643 C CA . SER A 1 82 ? -6.493 1.922 3.463 1.00 98.56 82 SER A CA 1
ATOM 644 C C . SER A 1 82 ? -6.406 3.371 3.909 1.00 98.56 82 SER A C 1
ATOM 646 O O . SER A 1 82 ? -7.339 3.874 4.532 1.00 98.56 82 SER A O 1
ATOM 648 N N . LEU A 1 83 ? -5.346 4.054 3.489 1.00 98.44 83 LEU A N 1
ATOM 649 C CA . LEU A 1 83 ? -5.106 5.480 3.718 1.00 98.44 83 LEU A CA 1
ATOM 650 C C . LEU A 1 83 ? -5.046 6.270 2.399 1.00 98.44 83 LEU A C 1
ATOM 652 O O . LEU A 1 83 ? -4.428 7.330 2.315 1.00 98.44 83 LEU A O 1
ATOM 656 N N . CYS A 1 84 ? -5.673 5.754 1.343 1.00 98.50 84 CYS A N 1
ATOM 657 C CA . CYS A 1 84 ? -5.696 6.407 0.039 1.00 98.50 84 CYS A CA 1
ATOM 658 C C . CYS A 1 84 ? -6.238 7.845 0.121 1.00 98.50 84 CYS A C 1
ATOM 660 O O . CYS A 1 84 ? -7.203 8.082 0.841 1.00 98.50 84 CYS A O 1
ATOM 662 N N . ARG A 1 85 ? -5.699 8.791 -0.655 1.00 97.81 85 ARG A N 1
ATOM 663 C CA . ARG A 1 85 ? -6.178 10.192 -0.675 1.00 97.81 85 ARG A CA 1
ATOM 664 C C . ARG A 1 85 ? -6.187 10.871 0.703 1.00 97.81 85 ARG A C 1
ATOM 666 O O . ARG A 1 85 ? -7.184 11.477 1.068 1.00 97.81 85 ARG A O 1
ATOM 673 N N . ASN A 1 86 ? -5.097 10.768 1.461 1.00 97.31 86 ASN A N 1
ATOM 674 C CA . ASN A 1 86 ? -4.901 11.549 2.698 1.00 97.31 86 ASN A CA 1
ATOM 675 C C . ASN A 1 86 ? -3.671 12.469 2.617 1.00 97.31 86 ASN A C 1
ATOM 677 O O . ASN A 1 86 ? -3.237 13.025 3.614 1.00 97.31 86 ASN A O 1
ATOM 681 N N . GLY A 1 87 ? -3.073 12.624 1.431 1.00 97.38 87 GLY A N 1
ATOM 682 C CA . GLY A 1 87 ? -1.908 13.490 1.250 1.00 97.38 87 GLY A CA 1
ATOM 683 C C . GLY A 1 87 ? -0.618 12.969 1.892 1.00 97.38 87 GLY A C 1
ATOM 684 O O . GLY A 1 87 ? 0.328 13.746 1.994 1.00 97.38 87 GLY A O 1
ATOM 685 N N . ILE A 1 88 ? -0.567 11.679 2.251 1.00 98.12 88 ILE A N 1
ATOM 686 C CA . ILE A 1 88 ? 0.582 11.006 2.883 1.00 98.12 88 ILE A CA 1
ATOM 687 C C . ILE A 1 88 ? 1.869 11.289 2.108 1.00 98.12 88 ILE A C 1
ATOM 689 O O . ILE A 1 88 ? 1.909 11.100 0.888 1.00 98.12 88 ILE A O 1
ATOM 693 N N . ASN A 1 89 ? 2.905 11.725 2.817 1.00 98.50 89 ASN A N 1
ATOM 694 C CA . ASN A 1 89 ? 4.239 11.992 2.278 1.00 98.50 89 ASN A CA 1
ATOM 695 C C . ASN A 1 89 ? 5.259 10.916 2.706 1.00 98.50 89 ASN A C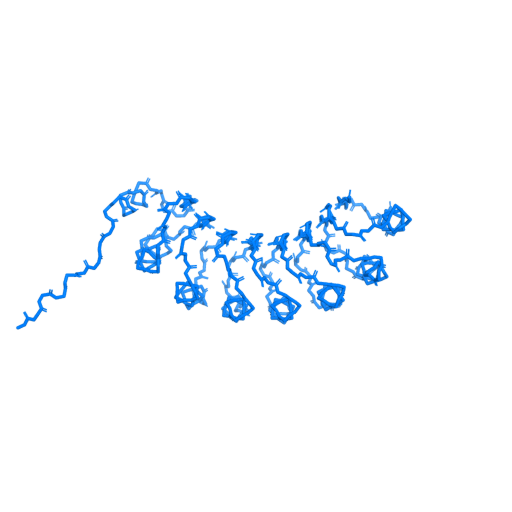 1
ATOM 697 O O . ASN A 1 89 ? 4.914 9.932 3.359 1.00 98.50 89 ASN A O 1
ATOM 701 N N . ASP A 1 90 ? 6.524 11.091 2.329 1.00 98.81 90 ASP A N 1
ATOM 702 C CA . ASP A 1 90 ? 7.578 10.103 2.587 1.00 98.81 90 ASP A CA 1
ATOM 703 C C . ASP A 1 90 ? 7.897 9.930 4.084 1.00 98.81 90 ASP A C 1
ATOM 705 O O . ASP A 1 90 ? 8.102 8.803 4.539 1.00 98.81 90 ASP A O 1
ATOM 709 N N . THR A 1 91 ? 7.825 11.001 4.882 1.00 98.62 91 THR A N 1
ATOM 710 C CA . THR A 1 91 ? 7.982 10.951 6.349 1.00 98.62 91 THR A CA 1
ATOM 711 C C . THR A 1 91 ? 6.864 10.145 7.013 1.00 98.62 91 THR A C 1
ATOM 713 O O . THR A 1 91 ? 7.098 9.349 7.924 1.00 98.62 91 THR A O 1
ATOM 716 N N . ASP A 1 92 ? 5.631 10.301 6.540 1.00 98.56 92 ASP A N 1
ATOM 717 C CA . ASP A 1 92 ? 4.493 9.516 7.021 1.00 98.56 92 ASP A CA 1
ATOM 718 C C . ASP A 1 92 ? 4.684 8.024 6.706 1.00 98.56 92 ASP A C 1
ATOM 720 O O . ASP A 1 92 ? 4.449 7.152 7.551 1.00 98.56 92 ASP A O 1
ATOM 724 N N . VAL A 1 93 ? 5.168 7.725 5.494 1.00 98.75 9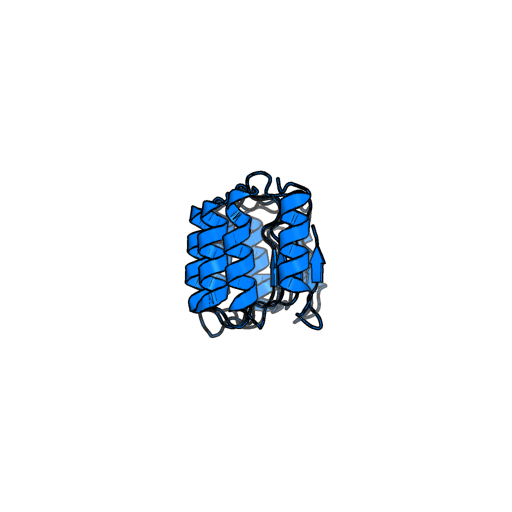3 VAL A N 1
ATOM 725 C CA . VAL A 1 93 ? 5.523 6.365 5.075 1.00 98.75 93 VAL A CA 1
ATOM 726 C C . VAL A 1 93 ? 6.656 5.802 5.924 1.00 98.75 93 VAL A C 1
ATOM 728 O O . VAL A 1 93 ? 6.570 4.638 6.305 1.00 98.75 93 VAL A O 1
ATOM 731 N N . PHE A 1 94 ? 7.667 6.592 6.292 1.00 98.62 94 PHE A N 1
ATOM 732 C CA . PHE A 1 94 ? 8.717 6.171 7.224 1.00 98.62 94 PHE A CA 1
ATOM 733 C C . PHE A 1 94 ? 8.134 5.685 8.559 1.00 98.62 94 PHE A C 1
ATOM 735 O O . PHE A 1 94 ? 8.498 4.608 9.042 1.00 98.62 94 PHE A O 1
ATOM 742 N N . HIS A 1 95 ? 7.194 6.433 9.144 1.00 98.25 95 HIS A N 1
ATOM 743 C CA . HIS A 1 95 ? 6.551 6.042 10.401 1.00 98.25 95 HIS A CA 1
ATOM 744 C C . HIS A 1 95 ? 5.733 4.755 10.261 1.00 98.25 95 HIS A C 1
ATOM 746 O O . HIS A 1 95 ? 5.862 3.853 11.094 1.00 98.25 95 HIS A O 1
ATOM 752 N N . LEU A 1 96 ? 4.937 4.637 9.193 1.00 98.12 96 LEU A N 1
ATOM 753 C CA . LEU A 1 96 ? 4.179 3.420 8.893 1.00 98.12 96 LEU A CA 1
ATOM 754 C C . LEU A 1 96 ? 5.109 2.222 8.663 1.00 98.12 96 LEU A C 1
ATOM 756 O O . LEU A 1 96 ? 4.907 1.166 9.256 1.00 98.12 96 LEU A O 1
ATOM 760 N N . ALA A 1 97 ? 6.150 2.388 7.849 1.00 98.12 97 ALA A N 1
ATOM 761 C CA . ALA A 1 97 ? 7.134 1.359 7.537 1.00 98.12 97 ALA A CA 1
ATOM 762 C C . ALA A 1 97 ? 7.819 0.853 8.810 1.00 98.12 97 ALA A C 1
ATOM 764 O O . ALA A 1 97 ? 7.842 -0.350 9.059 1.00 98.12 97 ALA A O 1
ATOM 765 N N . ARG A 1 98 ? 8.280 1.762 9.676 1.00 97.06 98 ARG A N 1
ATOM 766 C CA . ARG A 1 98 ? 8.903 1.403 10.956 1.00 97.06 98 ARG A CA 1
ATOM 767 C C . ARG A 1 98 ? 7.966 0.602 11.859 1.00 97.06 98 ARG A C 1
ATOM 769 O O . ARG A 1 98 ? 8.415 -0.358 12.478 1.00 97.06 98 ARG A O 1
ATOM 776 N N . ALA A 1 99 ? 6.692 0.981 11.940 1.00 96.19 99 ALA A N 1
ATOM 777 C CA . ALA A 1 99 ? 5.702 0.250 12.731 1.00 96.19 99 ALA A CA 1
ATOM 778 C C . ALA A 1 99 ? 5.411 -1.147 12.159 1.00 96.19 99 ALA A C 1
ATOM 780 O O . ALA A 1 99 ? 5.200 -2.098 12.909 1.00 96.19 99 ALA A O 1
ATOM 781 N N . LEU A 1 100 ? 5.413 -1.279 10.831 1.00 96.12 100 LEU A N 1
ATOM 782 C CA . LEU A 1 100 ? 5.112 -2.530 10.139 1.00 96.12 100 LEU A CA 1
ATOM 783 C C . LEU A 1 100 ? 6.315 -3.469 10.012 1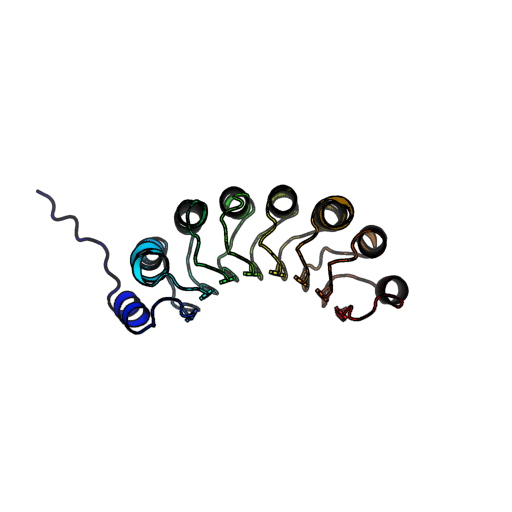.00 96.12 100 LEU A C 1
ATOM 785 O O . LEU A 1 100 ? 6.107 -4.654 9.782 1.00 96.12 100 LEU A O 1
ATOM 789 N N . SER A 1 101 ? 7.548 -3.014 10.237 1.00 94.94 101 SER A N 1
ATOM 790 C CA . SER A 1 101 ? 8.728 -3.895 10.300 1.00 94.94 101 SER A CA 1
ATOM 791 C C . SER A 1 101 ? 8.692 -4.900 11.465 1.00 94.94 101 SER A C 1
ATOM 793 O O . SER A 1 101 ? 9.543 -5.782 11.539 1.00 94.94 101 SER A O 1
ATOM 795 N N . ASN A 1 102 ? 7.726 -4.786 12.383 1.00 84.19 102 ASN A N 1
ATOM 796 C CA . ASN A 1 102 ? 7.523 -5.731 13.476 1.00 84.19 102 ASN A CA 1
ATOM 797 C C . ASN A 1 102 ? 6.882 -7.046 12.981 1.00 84.19 102 ASN A C 1
ATOM 799 O O . ASN A 1 102 ? 5.824 -7.040 12.348 1.00 84.19 102 ASN A O 1
ATOM 803 N N . SER A 1 103 ? 7.481 -8.187 13.336 1.00 74.81 103 SER A N 1
ATOM 804 C CA . SER A 1 103 ? 7.043 -9.530 12.922 1.00 74.81 103 SER A CA 1
ATOM 805 C C . SER A 1 103 ? 5.664 -9.944 13.449 1.00 74.81 103 SER A C 1
ATOM 807 O O . SER A 1 103 ? 5.040 -10.844 12.888 1.00 74.81 103 SER A O 1
ATOM 809 N N . ASN A 1 104 ? 5.159 -9.288 14.498 1.00 81.12 104 ASN A N 1
ATOM 810 C CA . ASN A 1 104 ? 3.847 -9.593 15.078 1.00 81.12 104 ASN A CA 1
ATOM 811 C C . ASN A 1 104 ? 2.669 -8.969 14.313 1.00 81.12 104 ASN A C 1
ATOM 813 O O . ASN A 1 104 ? 1.515 -9.311 14.589 1.00 81.12 104 ASN A O 1
ATOM 817 N N . SER A 1 105 ? 2.938 -8.070 13.362 1.00 90.06 105 SER A N 1
ATOM 818 C CA . SER A 1 105 ? 1.890 -7.420 12.579 1.00 90.06 105 SER A CA 1
ATOM 819 C C . SER A 1 105 ? 1.113 -8.442 11.746 1.00 90.06 105 SER A C 1
ATOM 821 O O . SER A 1 105 ? 1.701 -9.221 10.994 1.00 90.06 105 SER A O 1
ATOM 823 N N . LYS A 1 106 ? -0.222 -8.413 11.830 1.00 95.56 106 LYS A N 1
ATOM 824 C CA . LYS A 1 106 ? -1.118 -9.198 10.958 1.00 95.56 106 LYS A CA 1
ATOM 825 C C . LYS A 1 106 ? -1.503 -8.470 9.673 1.00 95.56 106 LYS A C 1
ATOM 827 O O . LYS A 1 106 ? -2.219 -9.044 8.849 1.00 95.56 106 LYS A O 1
ATOM 832 N N . LEU A 1 107 ? -1.017 -7.241 9.484 1.00 97.81 107 LEU A N 1
ATOM 833 C CA . LEU A 1 107 ? -1.391 -6.410 8.352 1.00 97.81 107 LEU A CA 1
ATOM 834 C C . LEU A 1 107 ? -0.886 -7.036 7.049 1.00 97.81 107 LEU A C 1
ATOM 836 O O . LEU A 1 107 ? 0.299 -6.987 6.734 1.00 97.81 107 LEU A O 1
ATOM 840 N N . ASN A 1 108 ? -1.810 -7.603 6.280 1.00 98.25 108 ASN A N 1
ATOM 841 C CA . ASN A 1 108 ? -1.529 -8.253 5.007 1.00 98.25 108 ASN A CA 1
ATOM 842 C C . ASN A 1 108 ? -1.891 -7.392 3.791 1.00 98.25 108 ASN A C 1
ATOM 844 O O . ASN A 1 108 ? -1.460 -7.718 2.681 1.00 98.25 108 ASN A O 1
ATOM 848 N N . ARG A 1 109 ? -2.624 -6.288 3.990 1.00 98.81 109 ARG A N 1
ATOM 849 C CA . ARG A 1 109 ? -3.077 -5.356 2.946 1.00 98.81 109 ARG A CA 1
ATOM 850 C C . ARG A 1 109 ? -2.826 -3.909 3.352 1.00 98.81 109 ARG A C 1
ATOM 852 O O . ARG A 1 109 ? -3.405 -3.430 4.327 1.00 98.81 109 ARG A O 1
ATOM 859 N N . LEU A 1 110 ? -2.041 -3.192 2.554 1.00 98.75 110 LEU A N 1
ATOM 860 C CA . LEU A 1 110 ? -1.773 -1.770 2.751 1.00 98.75 110 LEU A CA 1
ATOM 861 C C . LEU A 1 110 ? -2.034 -0.986 1.465 1.00 98.75 110 LEU A C 1
ATOM 863 O O . LEU A 1 110 ? -1.328 -1.147 0.469 1.00 98.75 110 LEU A O 1
ATOM 867 N N . ALA A 1 111 ? -3.045 -0.118 1.488 1.00 98.88 111 ALA A N 1
ATOM 868 C CA . ALA A 1 111 ? -3.395 0.738 0.360 1.00 98.88 111 ALA A CA 1
ATOM 869 C C . ALA A 1 111 ? -3.035 2.205 0.638 1.00 98.88 111 ALA A C 1
ATOM 871 O O . ALA A 1 111 ? -3.579 2.835 1.548 1.00 98.88 111 ALA A O 1
ATOM 872 N N . LEU A 1 112 ? -2.135 2.743 -0.187 1.00 98.81 112 LEU A N 1
ATOM 873 C CA . LEU A 1 112 ? -1.590 4.103 -0.132 1.00 98.81 112 LEU A CA 1
ATOM 874 C C . LEU A 1 112 ? -1.780 4.842 -1.470 1.00 98.81 112 LEU A C 1
ATOM 876 O O . LEU A 1 112 ? -1.009 5.733 -1.821 1.00 98.81 112 LEU A O 1
ATOM 880 N N . THR A 1 113 ? -2.800 4.458 -2.237 1.00 98.75 113 THR A N 1
ATOM 881 C CA . THR A 1 113 ? -3.078 5.023 -3.564 1.00 98.75 113 THR A CA 1
ATOM 882 C C . THR A 1 113 ? -3.473 6.499 -3.480 1.00 98.75 113 THR A C 1
ATOM 884 O O . THR A 1 113 ? -4.189 6.900 -2.563 1.00 98.75 113 THR A O 1
ATOM 887 N N . SER A 1 114 ? -3.082 7.301 -4.470 1.00 98.44 114 SER A N 1
ATOM 888 C CA . SER A 1 114 ? -3.402 8.732 -4.536 1.00 98.44 114 SER A CA 1
ATOM 889 C C . SER A 1 114 ? -2.863 9.526 -3.343 1.00 98.44 114 SER A C 1
ATOM 891 O O . SER A 1 114 ? -3.629 10.183 -2.641 1.00 98.44 114 SER A O 1
ATOM 893 N N . ASN A 1 115 ? -1.555 9.453 -3.111 1.00 98.62 115 ASN A N 1
ATOM 894 C CA . ASN A 1 115 ? -0.844 10.205 -2.076 1.00 98.62 115 ASN A CA 1
ATOM 895 C C . ASN A 1 115 ? 0.376 10.932 -2.686 1.00 98.62 115 ASN A C 1
ATOM 897 O O . ASN A 1 115 ? 0.495 11.062 -3.906 1.00 98.62 115 ASN A O 1
ATOM 901 N N . ASN A 1 116 ? 1.253 11.480 -1.845 1.00 98.50 116 ASN A N 1
ATOM 902 C CA . ASN A 1 116 ? 2.423 12.259 -2.249 1.00 98.50 116 ASN A CA 1
ATOM 903 C C . ASN A 1 116 ? 3.736 11.466 -2.145 1.00 98.50 116 ASN A C 1
ATOM 905 O O . ASN A 1 116 ? 4.788 12.084 -2.010 1.00 98.50 116 ASN A O 1
ATOM 909 N N . ILE A 1 117 ? 3.680 10.133 -2.215 1.00 98.81 117 ILE A N 1
ATOM 910 C CA . ILE A 1 117 ? 4.842 9.256 -2.014 1.00 98.81 117 ILE A CA 1
ATOM 911 C C . ILE A 1 117 ? 5.805 9.389 -3.196 1.00 98.81 117 ILE A C 1
ATOM 913 O O . ILE A 1 117 ? 5.384 9.298 -4.354 1.00 98.81 117 ILE A O 1
ATOM 917 N N . THR A 1 118 ? 7.082 9.602 -2.910 1.00 98.88 118 THR A N 1
ATOM 918 C CA . THR A 1 118 ? 8.174 9.651 -3.887 1.00 98.88 118 THR A CA 1
ATOM 919 C C . THR A 1 118 ? 9.066 8.413 -3.756 1.00 98.88 118 THR A C 1
ATOM 921 O O . THR A 1 118 ? 8.734 7.454 -3.054 1.00 98.88 118 THR A O 1
ATOM 924 N N . ASP A 1 119 ? 10.206 8.412 -4.443 1.00 98.88 119 ASP A N 1
ATOM 925 C CA . ASP A 1 119 ? 11.180 7.324 -4.360 1.00 98.88 119 ASP A CA 1
ATOM 926 C C . ASP A 1 119 ? 11.759 7.166 -2.938 1.00 98.88 119 ASP A C 1
ATOM 928 O O . ASP A 1 119 ? 12.073 6.048 -2.533 1.00 98.88 119 ASP A O 1
ATOM 932 N N . GLU A 1 120 ? 11.810 8.241 -2.138 1.00 98.88 120 GLU A N 1
ATOM 933 C CA . GLU A 1 120 ? 12.240 8.189 -0.731 1.00 98.88 120 GLU A CA 1
ATOM 934 C C . GLU A 1 120 ? 11.277 7.348 0.124 1.00 98.88 120 GLU A C 1
ATOM 936 O O . GLU A 1 120 ? 11.693 6.426 0.832 1.00 98.88 120 GLU A O 1
ATOM 941 N N . GLY A 1 121 ? 9.968 7.580 0.003 1.00 98.88 121 GLY A N 1
ATOM 942 C CA . GLY A 1 121 ? 8.967 6.767 0.690 1.00 98.88 121 GLY A CA 1
ATOM 943 C C . GLY A 1 121 ? 8.972 5.317 0.205 1.00 98.88 121 GLY A C 1
ATOM 944 O O . GLY A 1 121 ? 8.803 4.394 1.006 1.00 98.88 121 GLY A O 1
ATOM 945 N N . VAL A 1 122 ? 9.236 5.083 -1.085 1.00 98.88 122 VAL A N 1
ATOM 946 C CA . VAL A 1 122 ? 9.432 3.722 -1.613 1.00 98.88 122 VAL A CA 1
ATOM 947 C C . VAL A 1 122 ? 10.643 3.048 -0.975 1.00 98.88 122 VAL A C 1
ATOM 949 O O . VAL A 1 122 ? 10.549 1.869 -0.631 1.00 98.88 122 VAL A O 1
ATOM 952 N N . GLN A 1 123 ? 11.739 3.767 -0.732 1.00 98.88 123 GLN A N 1
ATOM 953 C CA . GLN A 1 123 ? 12.892 3.207 -0.031 1.00 98.88 123 GLN A CA 1
ATOM 954 C C . GLN A 1 123 ? 12.553 2.780 1.402 1.00 98.88 123 GLN A C 1
ATOM 956 O O . GLN A 1 123 ? 12.946 1.693 1.828 1.00 98.88 123 GLN 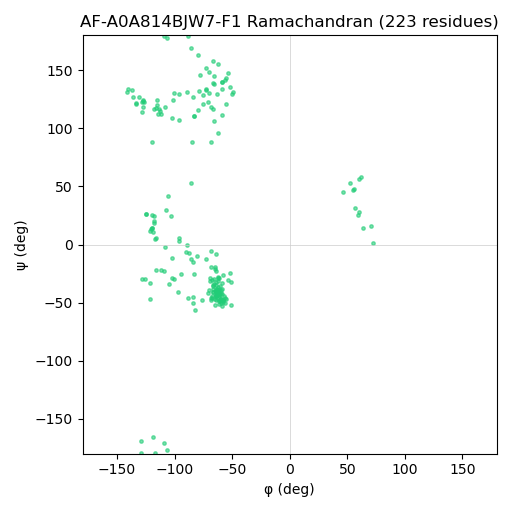A O 1
ATOM 961 N N . HIS A 1 124 ? 11.756 3.558 2.135 1.00 98.88 124 HIS A N 1
ATOM 962 C CA . HIS A 1 124 ? 11.276 3.142 3.457 1.00 98.88 124 HIS A CA 1
ATOM 963 C C . HIS A 1 124 ? 10.401 1.883 3.401 1.00 98.88 124 HIS A C 1
ATOM 965 O O . HIS A 1 124 ? 10.564 0.979 4.225 1.00 98.88 124 HIS A O 1
ATOM 971 N N . LEU A 1 125 ? 9.503 1.786 2.415 1.00 98.81 125 LEU A N 1
ATOM 972 C CA . LEU A 1 125 ? 8.696 0.581 2.199 1.00 98.81 125 LEU A CA 1
ATOM 973 C C . LEU A 1 125 ? 9.563 -0.624 1.831 1.00 98.81 125 LEU A C 1
ATOM 975 O O . LEU A 1 125 ? 9.304 -1.721 2.315 1.00 98.81 125 LEU A O 1
ATOM 979 N N . ALA A 1 126 ? 10.594 -0.429 1.012 1.00 98.69 126 ALA A N 1
ATOM 980 C CA . ALA A 1 126 ? 11.529 -1.472 0.625 1.00 98.69 126 ALA A CA 1
ATOM 981 C C . ALA A 1 126 ? 12.282 -2.035 1.839 1.00 98.69 126 ALA A C 1
ATOM 983 O O . ALA A 1 126 ? 12.288 -3.248 2.038 1.00 98.69 126 ALA A O 1
ATOM 984 N N . GLU A 1 127 ? 12.834 -1.184 2.709 1.00 98.56 127 GLU A N 1
ATOM 985 C CA . GLU A 1 127 ? 13.481 -1.650 3.945 1.00 98.56 127 GLU A CA 1
ATOM 986 C C . GLU A 1 127 ? 12.504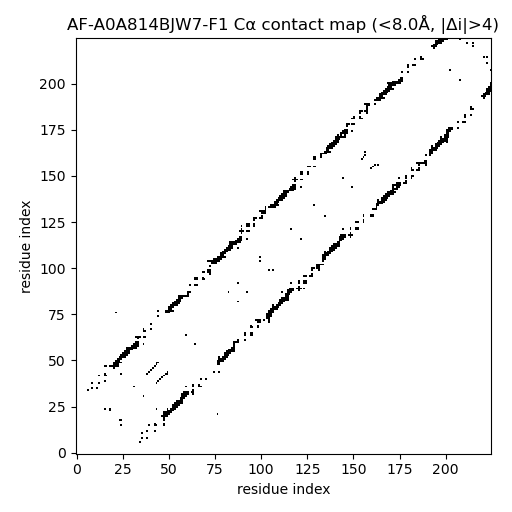 -2.389 4.869 1.00 98.56 127 GLU A C 1
ATOM 988 O O . GLU A 1 127 ? 12.850 -3.427 5.436 1.00 98.56 127 GLU A O 1
ATOM 993 N N . MET A 1 128 ? 11.256 -1.923 4.970 1.00 98.12 128 MET A N 1
ATOM 994 C CA . MET A 1 128 ? 10.218 -2.639 5.716 1.00 98.12 128 MET A CA 1
ATOM 995 C C . MET A 1 128 ? 9.908 -4.007 5.101 1.00 98.12 128 MET A C 1
ATOM 997 O O . MET A 1 128 ? 9.836 -4.988 5.835 1.00 98.12 128 MET A O 1
ATOM 1001 N N . LEU A 1 129 ? 9.804 -4.122 3.775 1.00 97.81 129 LEU A N 1
ATOM 1002 C CA . LEU A 1 129 ? 9.522 -5.387 3.081 1.00 97.81 129 LEU A CA 1
ATOM 1003 C C . LEU A 1 129 ? 10.634 -6.437 3.234 1.00 97.81 129 LEU A C 1
ATOM 1005 O O . LEU A 1 129 ? 10.360 -7.627 3.063 1.00 97.81 129 LEU A O 1
ATOM 1009 N N . LYS A 1 130 ? 11.870 -6.038 3.560 1.00 97.25 130 LYS A N 1
ATOM 1010 C CA . LYS A 1 130 ? 12.951 -6.985 3.895 1.00 97.25 130 LYS A CA 1
ATOM 1011 C C . LYS A 1 130 ? 12.715 -7.685 5.237 1.00 97.25 130 LYS A C 1
ATOM 1013 O O . LYS A 1 130 ? 13.182 -8.804 5.418 1.00 97.25 130 LYS A O 1
ATOM 1018 N N . LEU A 1 131 ? 12.013 -7.028 6.162 1.00 96.19 131 LEU A N 1
ATOM 1019 C CA . LEU A 1 131 ? 11.790 -7.489 7.539 1.00 96.19 131 LEU A CA 1
ATOM 1020 C C . LEU A 1 131 ? 10.367 -8.016 7.762 1.00 96.19 131 LEU A C 1
ATOM 1022 O O . LEU A 1 131 ? 10.145 -8.931 8.552 1.00 96.19 131 LEU A O 1
ATOM 1026 N N . ASN A 1 132 ? 9.391 -7.422 7.082 1.00 94.88 132 ASN A N 1
ATOM 1027 C CA . ASN A 1 132 ? 7.993 -7.782 7.194 1.00 94.88 132 ASN A CA 1
ATOM 1028 C C . ASN A 1 132 ? 7.670 -8.976 6.285 1.00 94.88 132 ASN A C 1
ATOM 1030 O O . ASN A 1 132 ? 7.898 -8.957 5.073 1.00 94.88 132 ASN A O 1
ATOM 1034 N N . HIS A 1 133 ? 7.073 -10.000 6.890 1.00 92.31 133 HIS A N 1
ATOM 1035 C CA . HIS A 1 133 ? 6.634 -11.218 6.209 1.00 92.31 133 HIS A CA 1
ATOM 1036 C C . HIS A 1 133 ? 5.118 -11.457 6.331 1.00 92.31 133 HIS A C 1
ATOM 1038 O O . HIS A 1 133 ? 4.635 -12.556 6.068 1.00 92.31 133 HIS A O 1
ATOM 1044 N N . SER A 1 134 ? 4.351 -10.447 6.745 1.00 95.69 134 SER A N 1
ATOM 1045 C CA . SER A 1 134 ? 2.886 -10.516 6.809 1.00 95.69 134 SER A CA 1
ATOM 1046 C C . SER A 1 134 ? 2.209 -9.793 5.650 1.00 95.69 134 SER A C 1
ATOM 1048 O O . SER A 1 134 ? 1.127 -10.205 5.228 1.00 95.69 134 SER A O 1
ATOM 1050 N N . LEU A 1 135 ? 2.844 -8.760 5.091 1.00 98.06 135 LEU A N 1
ATOM 1051 C CA . LEU A 1 135 ? 2.303 -7.981 3.992 1.00 98.06 135 LEU A CA 1
ATOM 1052 C C . LEU A 1 135 ? 2.317 -8.803 2.703 1.00 98.06 135 LEU A C 1
ATOM 1054 O O . LEU A 1 135 ? 3.359 -9.277 2.242 1.00 98.06 135 LEU A O 1
ATOM 1058 N N . THR A 1 136 ? 1.129 -8.947 2.117 1.00 98.50 136 THR A N 1
ATOM 1059 C CA . THR A 1 136 ? 0.914 -9.683 0.865 1.00 98.50 136 THR A CA 1
ATOM 1060 C C . THR A 1 136 ? 0.418 -8.777 -0.257 1.00 98.50 136 THR A C 1
ATOM 1062 O O . THR A 1 136 ? 0.602 -9.108 -1.425 1.00 98.50 136 THR A O 1
ATOM 1065 N N . GLN A 1 137 ? -0.180 -7.625 0.068 1.00 98.81 137 GLN A N 1
ATOM 1066 C CA . GLN A 1 137 ? -0.760 -6.713 -0.917 1.00 98.81 137 GLN A CA 1
ATOM 1067 C C . GLN A 1 137 ? -0.396 -5.264 -0.614 1.00 98.81 137 GLN A C 1
ATOM 1069 O O . GLN A 1 137 ? -0.645 -4.769 0.490 1.00 98.81 137 GLN A O 1
ATOM 1074 N N . LEU A 1 138 ? 0.157 -4.590 -1.619 1.00 98.88 138 LEU A N 1
ATOM 1075 C CA . LEU A 1 138 ? 0.605 -3.207 -1.538 1.00 98.88 138 LEU A CA 1
ATOM 1076 C C . LEU A 1 138 ? 0.110 -2.420 -2.757 1.00 98.88 138 LEU A C 1
ATOM 1078 O O . LEU A 1 138 ? 0.426 -2.754 -3.901 1.00 98.88 138 LEU A O 1
ATOM 1082 N N . TRP A 1 139 ? -0.652 -1.352 -2.510 1.00 98.88 139 TRP A N 1
ATOM 1083 C CA . TRP A 1 139 ? -1.149 -0.460 -3.564 1.00 98.88 139 TRP A CA 1
ATOM 1084 C C . TRP A 1 139 ? -0.550 0.935 -3.430 1.00 98.88 139 TRP A C 1
ATOM 1086 O O . TRP A 1 139 ? -0.889 1.682 -2.512 1.00 98.88 139 TRP A O 1
ATOM 1096 N N . LEU A 1 140 ? 0.285 1.297 -4.397 1.00 98.81 140 LEU A N 1
ATOM 1097 C CA . LEU A 1 140 ? 1.025 2.554 -4.491 1.00 98.81 140 LEU A CA 1
ATOM 1098 C C . LEU A 1 140 ? 0.637 3.364 -5.732 1.00 98.81 140 LEU A C 1
ATOM 1100 O O . LEU A 1 140 ? 1.372 4.258 -6.150 1.00 98.81 140 LEU A O 1
ATOM 1104 N N . GLY A 1 141 ? -0.511 3.069 -6.341 1.00 98.69 141 GLY A N 1
ATOM 1105 C CA . GLY A 1 141 ? -0.933 3.774 -7.542 1.00 98.69 141 GLY A CA 1
ATOM 1106 C C . GLY A 1 141 ? -1.153 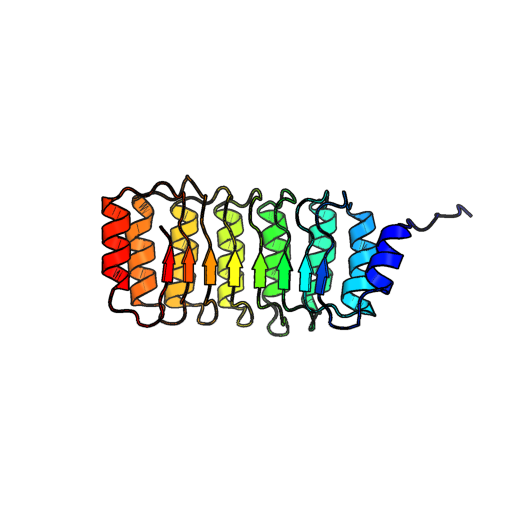5.276 -7.327 1.00 98.69 141 GLY A C 1
ATOM 1107 O O . GLY A 1 141 ? -1.461 5.709 -6.217 1.00 98.69 141 GLY A O 1
ATOM 1108 N N . PHE A 1 142 ? -1.033 6.071 -8.389 1.00 98.56 142 PHE A N 1
ATOM 1109 C CA . PHE A 1 142 ? -1.218 7.529 -8.359 1.00 98.56 142 PHE A CA 1
ATOM 1110 C C . PHE A 1 142 ? -0.355 8.195 -7.266 1.00 98.56 142 PHE A C 1
ATOM 1112 O O . PHE A 1 142 ? -0.859 8.890 -6.389 1.00 98.56 142 PHE A O 1
ATOM 1119 N N . ASN A 1 143 ? 0.946 7.927 -7.268 1.00 98.81 143 ASN A N 1
ATOM 1120 C CA . ASN A 1 143 ? 1.930 8.614 -6.434 1.00 98.81 143 ASN A CA 1
ATOM 1121 C C . ASN A 1 143 ? 2.947 9.323 -7.351 1.00 98.81 143 ASN A C 1
ATOM 1123 O O . ASN A 1 143 ? 2.687 9.536 -8.539 1.00 98.81 143 ASN A O 1
ATOM 1127 N N . LYS A 1 144 ? 4.086 9.757 -6.811 1.00 98.62 144 LYS A N 1
ATOM 1128 C CA . LYS A 1 144 ? 5.149 10.464 -7.543 1.00 98.62 144 LYS A CA 1
ATOM 1129 C C . LYS A 1 144 ? 6.377 9.571 -7.753 1.00 98.62 144 LYS A C 1
ATOM 1131 O O . LYS A 1 144 ? 7.491 10.086 -7.825 1.00 98.62 144 LYS A O 1
ATOM 1136 N N . ILE A 1 145 ? 6.159 8.259 -7.847 1.00 98.88 145 ILE A N 1
ATOM 1137 C CA . ILE A 1 145 ? 7.207 7.242 -7.991 1.00 98.88 145 ILE A CA 1
ATOM 1138 C C . ILE A 1 145 ? 7.791 7.309 -9.402 1.00 98.88 145 ILE A C 1
ATOM 1140 O O . ILE A 1 145 ? 7.044 7.377 -10.384 1.00 98.88 145 ILE A O 1
ATOM 1144 N N . THR A 1 146 ? 9.117 7.294 -9.494 1.00 98.88 146 THR A N 1
ATOM 1145 C CA . THR A 1 146 ? 9.871 7.294 -10.751 1.00 98.88 146 THR A CA 1
ATOM 1146 C C . THR A 1 146 ? 10.537 5.943 -10.997 1.00 98.88 146 THR A C 1
ATOM 1148 O O . THR A 1 146 ? 10.450 5.028 -10.176 1.00 98.88 146 THR A O 1
ATOM 1151 N N . ASP A 1 147 ? 11.240 5.814 -12.121 1.00 98.88 147 ASP A N 1
ATOM 1152 C CA . ASP A 1 147 ? 12.052 4.633 -12.430 1.00 98.88 147 ASP A CA 1
ATOM 1153 C C . ASP A 1 147 ? 13.061 4.280 -11.318 1.00 98.88 147 ASP A C 1
ATOM 1155 O O . ASP A 1 147 ? 13.333 3.099 -11.101 1.00 98.88 147 ASP A O 1
ATOM 1159 N N . HIS A 1 148 ? 13.566 5.268 -10.567 1.00 98.81 148 HIS A N 1
ATOM 1160 C CA . HIS A 1 148 ? 14.483 5.023 -9.449 1.00 98.81 148 HIS A CA 1
ATOM 1161 C C . HIS A 1 148 ? 13.794 4.310 -8.276 1.00 98.81 148 HIS A C 1
ATOM 1163 O O . HIS A 1 148 ? 14.302 3.308 -7.773 1.00 98.81 148 HIS A O 1
ATOM 1169 N N . GLY A 1 149 ? 12.602 4.763 -7.879 1.00 98.81 149 GLY A N 1
ATOM 1170 C CA . GLY A 1 149 ? 11.801 4.071 -6.868 1.00 98.81 149 GLY A CA 1
ATOM 1171 C C . GLY A 1 149 ? 11.397 2.670 -7.323 1.00 98.81 149 GLY A C 1
ATOM 1172 O O . GLY A 1 149 ? 11.406 1.736 -6.518 1.00 98.81 149 GLY A O 1
ATOM 1173 N N . ILE A 1 150 ? 11.110 2.488 -8.619 1.00 98.81 150 ILE A N 1
ATOM 1174 C CA . ILE A 1 150 ? 10.854 1.155 -9.175 1.00 98.81 150 ILE A CA 1
ATOM 1175 C C . ILE A 1 150 ? 12.057 0.244 -8.990 1.00 98.81 150 ILE A C 1
ATOM 1177 O O . ILE A 1 150 ? 11.861 -0.836 -8.445 1.00 98.81 150 ILE A O 1
ATOM 1181 N N . GLN A 1 151 ? 13.264 0.680 -9.361 1.00 98.88 151 GLN A N 1
ATOM 1182 C CA . GLN A 1 151 ? 14.486 -0.109 -9.191 1.00 98.88 151 GLN A CA 1
ATOM 1183 C C . GLN A 1 151 ? 14.630 -0.629 -7.752 1.00 98.88 151 GLN A C 1
ATOM 1185 O O . GLN A 1 151 ? 14.763 -1.834 -7.536 1.00 98.88 151 GLN A O 1
ATOM 1190 N N . ILE A 1 152 ? 14.518 0.267 -6.763 1.00 98.88 152 ILE A N 1
ATOM 1191 C CA . ILE A 1 152 ? 14.635 -0.067 -5.334 1.00 98.88 152 ILE A CA 1
ATOM 1192 C C . ILE A 1 152 ? 13.605 -1.130 -4.929 1.00 98.88 152 ILE A C 1
ATOM 1194 O O . ILE A 1 152 ? 13.927 -2.118 -4.252 1.00 98.88 152 ILE A O 1
ATOM 1198 N N . LEU A 1 153 ? 12.349 -0.930 -5.334 1.00 98.69 153 LEU A N 1
ATOM 1199 C CA . LEU A 1 153 ? 11.258 -1.830 -4.989 1.00 98.69 153 LEU A CA 1
ATOM 1200 C C . LEU A 1 153 ? 11.423 -3.194 -5.668 1.00 98.69 153 LEU A C 1
ATOM 1202 O O . LEU A 1 153 ? 11.290 -4.224 -5.009 1.00 98.69 153 LEU A O 1
ATOM 1206 N N . THR A 1 154 ? 11.735 -3.225 -6.963 1.00 98.50 154 THR A N 1
ATOM 1207 C CA . THR A 1 154 ? 11.902 -4.468 -7.726 1.00 98.50 154 THR A CA 1
ATOM 1208 C C . THR A 1 154 ? 13.109 -5.268 -7.264 1.00 98.50 154 THR A C 1
ATOM 1210 O O . THR A 1 154 ? 12.982 -6.484 -7.148 1.00 98.50 154 THR A O 1
ATOM 1213 N N . ASP A 1 155 ? 14.226 -4.625 -6.914 1.00 98.62 155 ASP A N 1
ATOM 1214 C CA . ASP A 1 155 ? 15.402 -5.305 -6.350 1.00 98.62 155 ASP A CA 1
ATOM 1215 C C . ASP A 1 155 ? 15.060 -5.949 -5.002 1.00 98.62 155 ASP A C 1
ATOM 1217 O O . ASP A 1 155 ? 15.368 -7.115 -4.741 1.00 98.62 155 ASP A O 1
ATOM 1221 N N . THR A 1 156 ? 14.324 -5.226 -4.158 1.00 98.56 156 THR A N 1
ATOM 1222 C CA . THR A 1 156 ? 13.856 -5.756 -2.873 1.00 98.56 156 THR A CA 1
ATOM 1223 C C . THR A 1 156 ? 12.950 -6.971 -3.054 1.00 98.56 156 THR A C 1
ATOM 1225 O O . THR A 1 156 ? 13.100 -7.973 -2.349 1.00 98.56 156 THR A O 1
ATOM 1228 N N . LEU A 1 157 ? 12.023 -6.923 -4.010 1.00 98.19 157 LEU A N 1
ATOM 1229 C CA . LEU A 1 157 ? 11.135 -8.046 -4.306 1.00 98.19 157 LEU A CA 1
ATOM 1230 C C . LEU A 1 157 ? 11.887 -9.217 -4.950 1.00 98.19 157 LEU A C 1
ATOM 1232 O O . LEU A 1 157 ? 11.616 -10.368 -4.611 1.00 98.19 157 LEU A O 1
ATOM 1236 N N . ALA A 1 158 ? 12.845 -8.963 -5.839 1.00 97.75 158 ALA A N 1
ATOM 1237 C CA . ALA A 1 158 ? 13.660 -10.000 -6.465 1.00 97.75 158 ALA A CA 1
ATOM 1238 C C . ALA A 1 158 ? 14.407 -10.826 -5.405 1.00 97.75 158 ALA A C 1
ATOM 1240 O O . ALA A 1 158 ? 14.312 -12.061 -5.372 1.00 97.75 158 ALA A O 1
ATOM 1241 N N . TYR A 1 159 ? 15.082 -10.139 -4.481 1.00 97.62 159 TYR A N 1
ATOM 1242 C CA . TYR A 1 159 ? 16.134 -10.760 -3.678 1.00 97.62 159 TYR A CA 1
ATOM 1243 C C . TYR A 1 159 ? 15.806 -10.924 -2.193 1.00 97.62 159 TYR A C 1
ATOM 1245 O O . TYR A 1 159 ? 16.375 -11.810 -1.559 1.00 97.62 159 TYR A O 1
ATOM 1253 N N . HIS A 1 160 ? 14.871 -10.151 -1.633 1.00 97.00 160 HIS A N 1
ATOM 1254 C CA . HIS A 1 160 ? 14.657 -10.117 -0.180 1.00 97.00 160 HIS A CA 1
ATOM 1255 C C . HIS A 1 160 ? 13.242 -10.49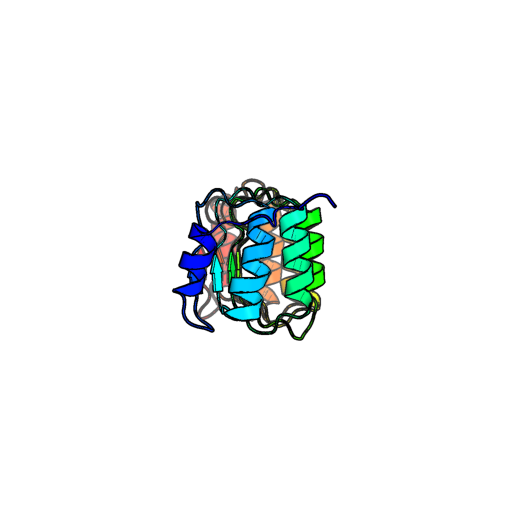9 0.258 1.00 97.00 160 HIS A C 1
ATOM 1257 O O . HIS A 1 160 ? 13.087 -11.307 1.172 1.00 97.00 160 HIS A O 1
ATOM 1263 N N . ASN A 1 161 ? 12.199 -9.963 -0.376 1.00 96.62 161 ASN A N 1
ATOM 1264 C CA . ASN A 1 161 ? 10.827 -10.237 0.049 1.00 96.62 161 ASN A CA 1
ATOM 1265 C C . ASN A 1 161 ? 10.247 -11.482 -0.643 1.00 96.62 161 ASN A C 1
ATOM 1267 O O . ASN A 1 161 ? 10.297 -11.615 -1.866 1.00 96.62 161 ASN A O 1
ATOM 1271 N N . LYS A 1 162 ? 9.649 -12.380 0.149 1.00 94.56 162 LYS A N 1
ATOM 1272 C CA . LYS A 1 162 ? 9.022 -13.626 -0.327 1.00 94.56 162 LYS A CA 1
ATOM 1273 C C . LYS A 1 162 ? 7.557 -13.765 0.108 1.00 94.56 162 LYS A C 1
ATOM 1275 O O . LYS A 1 162 ? 7.059 -14.881 0.220 1.00 94.56 162 LYS A O 1
ATOM 1280 N N . THR A 1 163 ? 6.865 -12.651 0.354 1.00 96.56 163 THR A N 1
ATOM 1281 C CA . THR A 1 163 ? 5.475 -12.655 0.856 1.00 96.56 163 THR A CA 1
ATOM 1282 C C . THR A 1 163 ? 4.523 -11.801 0.030 1.00 96.56 163 THR A C 1
ATOM 1284 O O . THR A 1 163 ? 3.342 -12.135 -0.069 1.00 96.56 163 THR A O 1
ATOM 1287 N N . LEU A 1 164 ? 5.015 -10.730 -0.600 1.00 98.12 164 LEU A N 1
ATOM 1288 C CA . LEU A 1 164 ? 4.193 -9.854 -1.421 1.00 98.12 164 LEU A CA 1
ATOM 1289 C C . LEU A 1 164 ? 3.732 -10.590 -2.687 1.00 98.12 164 LEU A C 1
ATOM 1291 O O . LEU A 1 164 ? 4.542 -11.017 -3.509 1.00 98.12 164 LEU A O 1
ATOM 1295 N N . SER A 1 165 ? 2.416 -10.732 -2.835 1.00 98.06 165 SER A N 1
ATOM 1296 C CA . SER A 1 165 ? 1.761 -11.402 -3.961 1.00 98.06 165 SER A CA 1
ATOM 1297 C C . SER A 1 165 ? 1.037 -10.426 -4.889 1.00 98.06 165 SER A C 1
ATOM 1299 O O . SER A 1 165 ? 0.871 -10.730 -6.071 1.00 98.06 165 SER A O 1
ATOM 1301 N N . VAL A 1 166 ? 0.666 -9.242 -4.394 1.00 98.81 166 VAL A N 1
ATOM 1302 C CA . VAL A 1 166 ? -0.020 -8.194 -5.159 1.00 98.81 166 VAL A CA 1
ATOM 1303 C C . VAL A 1 166 ? 0.711 -6.864 -5.017 1.00 98.81 166 VAL A C 1
ATOM 1305 O O . VAL A 1 166 ? 0.852 -6.339 -3.910 1.00 98.81 166 VAL A O 1
ATOM 1308 N N . LEU A 1 167 ? 1.113 -6.293 -6.150 1.00 98.75 167 LEU A N 1
ATOM 1309 C CA . LEU A 1 167 ? 1.692 -4.959 -6.243 1.00 98.75 167 LEU A CA 1
ATOM 1310 C C . LEU A 1 167 ? 0.940 -4.128 -7.285 1.00 98.75 167 LEU A C 1
ATOM 1312 O O . LEU A 1 167 ? 0.862 -4.493 -8.455 1.00 98.75 167 LEU A O 1
ATOM 1316 N N . SER A 1 168 ? 0.428 -2.970 -6.883 1.00 98.69 168 SER A N 1
ATOM 1317 C CA . SER A 1 168 ? -0.125 -1.991 -7.821 1.00 98.69 168 SER A CA 1
ATOM 1318 C C . SER A 1 168 ? 0.698 -0.713 -7.802 1.00 98.69 168 SER A C 1
ATOM 1320 O O . SER A 1 168 ? 0.856 -0.083 -6.759 1.00 98.69 168 SER A O 1
ATOM 1322 N N . LEU A 1 169 ? 1.184 -0.324 -8.977 1.00 98.69 169 LEU A N 1
ATOM 1323 C CA . LEU A 1 169 ? 1.929 0.906 -9.249 1.00 98.69 169 LEU A CA 1
ATOM 1324 C C . LEU A 1 169 ? 1.223 1.755 -10.318 1.00 98.69 169 LEU A C 1
ATOM 1326 O O . LEU A 1 169 ? 1.799 2.712 -10.828 1.00 98.69 169 LEU A O 1
ATOM 1330 N N . SER A 1 170 ? -0.023 1.418 -10.655 1.00 98.56 170 SER A N 1
ATOM 1331 C CA . SER A 1 170 ? -0.807 2.072 -11.702 1.00 98.56 170 SER A CA 1
ATOM 1332 C C . SER A 1 170 ? -0.875 3.585 -11.515 1.00 98.56 170 SER A C 1
ATOM 1334 O O . SER A 1 170 ? -0.929 4.072 -10.391 1.00 98.56 170 SER A O 1
ATOM 1336 N N . TRP A 1 171 ? -0.937 4.346 -12.601 1.00 98.50 171 TRP A N 1
ATOM 1337 C CA . TRP A 1 171 ? -1.005 5.810 -12.583 1.00 98.50 171 TRP A CA 1
ATOM 1338 C C . TRP A 1 171 ? 0.225 6.526 -11.996 1.00 98.50 171 TRP A C 1
ATOM 1340 O O . TRP A 1 171 ? 0.149 7.723 -11.724 1.00 98.50 171 TRP A O 1
ATOM 1350 N N . ASN A 1 172 ? 1.362 5.847 -11.815 1.00 98.56 172 ASN A N 1
ATOM 1351 C CA . ASN A 1 172 ? 2.641 6.527 -11.601 1.00 98.56 172 ASN A CA 1
ATOM 1352 C C . ASN A 1 172 ? 3.239 6.886 -12.969 1.00 98.56 172 ASN A C 1
ATOM 1354 O O . ASN A 1 172 ? 3.990 6.125 -13.572 1.00 98.56 172 ASN A O 1
ATOM 1358 N N . ASN A 1 173 ? 2.884 8.061 -13.490 1.00 96.69 173 ASN A N 1
ATOM 1359 C CA . ASN A 1 173 ? 3.238 8.492 -14.849 1.00 96.69 173 ASN A CA 1
ATOM 1360 C C . ASN A 1 173 ? 4.738 8.780 -15.075 1.00 96.69 173 ASN A C 1
ATOM 1362 O O . ASN A 1 173 ? 5.138 9.058 -16.202 1.00 96.69 173 ASN A O 1
ATOM 1366 N N . ARG A 1 174 ? 5.565 8.727 -14.025 1.00 98.50 174 ARG A N 1
ATOM 1367 C CA . ARG A 1 174 ? 7.032 8.832 -14.104 1.00 98.50 174 ARG A CA 1
ATOM 1368 C C . ARG A 1 174 ? 7.729 7.469 -14.123 1.00 98.50 174 ARG A C 1
ATOM 1370 O O . ARG A 1 174 ? 8.952 7.427 -14.137 1.00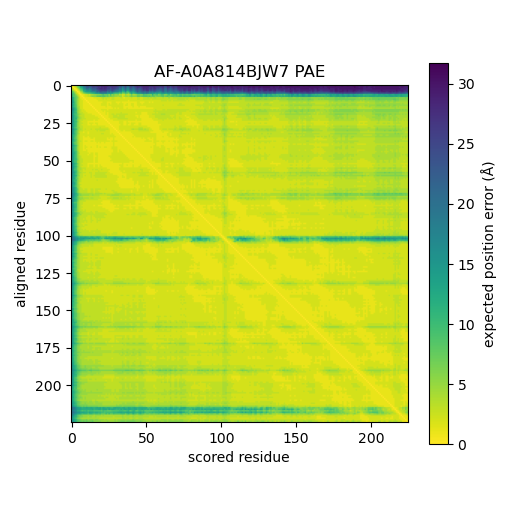 98.50 174 ARG A O 1
ATOM 1377 N N . VAL A 1 175 ? 6.959 6.382 -14.127 1.00 98.56 175 VAL A N 1
ATOM 1378 C CA . VAL A 1 175 ? 7.441 5.037 -14.448 1.00 98.56 175 VAL A CA 1
ATOM 1379 C C . VAL A 1 175 ? 7.446 4.913 -15.964 1.00 98.56 175 VAL A C 1
ATOM 1381 O O . VAL A 1 175 ? 6.384 4.927 -16.592 1.00 98.56 175 VAL A O 1
ATOM 1384 N N . THR A 1 176 ? 8.639 4.860 -16.540 1.00 98.75 176 THR A N 1
ATOM 1385 C CA . THR A 1 176 ? 8.895 4.899 -17.978 1.00 98.75 176 THR A CA 1
ATOM 1386 C C . THR A 1 176 ? 9.544 3.610 -18.469 1.00 98.75 176 THR A C 1
ATOM 1388 O O . THR A 1 176 ? 9.808 2.683 -17.700 1.00 98.75 176 THR A O 1
ATOM 1391 N N . ASP A 1 177 ? 9.832 3.555 -19.769 1.00 98.69 177 ASP A N 1
ATOM 1392 C CA . ASP A 1 177 ? 10.570 2.464 -20.410 1.00 98.69 177 ASP A CA 1
ATOM 1393 C C . ASP A 1 177 ? 11.912 2.142 -19.726 1.00 98.69 177 ASP A C 1
ATOM 1395 O O . ASP A 1 177 ? 12.371 1.002 -19.797 1.00 98.69 177 ASP A O 1
ATOM 1399 N N . SER A 1 178 ? 12.510 3.102 -19.010 1.00 98.62 178 SER A N 1
ATOM 1400 C CA . SER A 1 178 ? 13.764 2.907 -18.267 1.00 98.62 178 SER A CA 1
ATOM 1401 C C . SER A 1 178 ? 13.640 1.891 -17.125 1.00 98.62 178 SER A C 1
ATOM 1403 O O . SER A 1 178 ? 14.641 1.311 -16.717 1.00 98.62 178 SER A O 1
ATOM 1405 N N . SER A 1 179 ? 12.429 1.644 -16.615 1.00 98.38 179 SER A N 1
ATOM 1406 C CA . SER A 1 179 ? 12.189 0.678 -15.532 1.00 98.38 179 SER A CA 1
ATOM 1407 C C . SER A 1 179 ? 11.953 -0.763 -15.993 1.00 98.38 179 SER A C 1
ATOM 1409 O O . SER A 1 179 ? 11.860 -1.673 -15.167 1.00 98.38 179 SER A O 1
ATOM 1411 N N . VAL A 1 180 ? 11.834 -0.999 -17.303 1.00 98.56 180 VAL A N 1
ATOM 1412 C CA . VAL A 1 180 ? 11.395 -2.294 -17.851 1.00 98.56 180 VAL A CA 1
ATOM 1413 C C . VAL A 1 180 ? 12.341 -3.423 -17.471 1.00 98.56 180 VAL A C 1
ATOM 1415 O O . VAL A 1 180 ? 11.878 -4.481 -17.047 1.00 98.56 180 VAL A O 1
ATOM 1418 N N . ASP A 1 181 ? 13.649 -3.195 -17.569 1.00 98.50 181 ASP A N 1
ATOM 1419 C CA . ASP A 1 181 ? 14.642 -4.224 -17.259 1.00 98.50 181 ASP A CA 1
ATOM 1420 C C . ASP A 1 181 ? 14.647 -4.568 -15.759 1.00 98.50 181 ASP A C 1
ATOM 1422 O O . ASP A 1 181 ? 14.837 -5.729 -15.399 1.00 98.50 181 ASP A O 1
ATOM 1426 N N . PHE A 1 182 ? 14.318 -3.612 -14.881 1.00 98.69 182 PHE A N 1
ATOM 1427 C CA . PHE A 1 182 ? 14.158 -3.872 -13.447 1.00 98.69 182 PHE A CA 1
ATOM 1428 C C . PHE A 1 182 ? 12.954 -4.777 -13.153 1.00 98.69 182 PHE A C 1
ATOM 1430 O O . PHE A 1 182 ? 13.051 -5.710 -12.352 1.00 98.69 182 PHE A O 1
ATOM 1437 N N . PHE A 1 183 ? 11.824 -4.564 -13.838 1.00 98.44 183 PHE A N 1
ATOM 1438 C CA . PHE A 1 183 ? 10.673 -5.466 -13.736 1.00 98.44 183 PHE A CA 1
ATOM 1439 C C . PHE A 1 183 ? 10.987 -6.863 -14.269 1.00 98.44 183 PHE A C 1
ATOM 1441 O O . PHE A 1 183 ? 10.625 -7.842 -13.621 1.00 98.44 183 PHE A O 1
ATOM 1448 N N . ILE A 1 184 ? 11.661 -6.965 -15.420 1.00 98.00 184 ILE A N 1
ATOM 1449 C CA . ILE A 1 184 ? 12.056 -8.255 -16.008 1.00 98.00 184 ILE A CA 1
ATOM 1450 C C . ILE A 1 184 ? 12.951 -9.024 -15.035 1.00 98.00 184 ILE A C 1
ATOM 1452 O O . ILE A 1 184 ? 12.655 -10.178 -14.730 1.00 98.00 184 ILE A O 1
ATOM 1456 N N . ASN A 1 185 ? 13.969 -8.362 -14.483 1.00 97.81 185 ASN A N 1
ATOM 1457 C CA . ASN A 1 185 ? 14.839 -8.938 -13.465 1.00 97.81 185 ASN A CA 1
ATOM 1458 C C . ASN A 1 185 ? 14.035 -9.433 -12.249 1.00 97.81 185 ASN A C 1
ATOM 1460 O O . ASN A 1 185 ? 14.201 -10.561 -11.787 1.00 97.81 185 ASN A O 1
ATOM 1464 N N . MET A 1 186 ? 13.090 -8.632 -11.753 1.00 97.75 186 MET A N 1
ATOM 1465 C CA . MET A 1 186 ? 12.233 -9.065 -10.649 1.00 97.75 186 MET A CA 1
ATOM 1466 C C . MET A 1 186 ? 11.355 -10.265 -11.014 1.00 97.75 186 MET A C 1
ATOM 1468 O O . MET A 1 186 ? 11.204 -11.162 -10.186 1.00 97.75 186 MET A O 1
ATOM 1472 N N . PHE A 1 187 ? 10.813 -10.343 -12.231 1.00 96.31 187 PHE A N 1
ATOM 1473 C CA . PHE A 1 187 ? 10.023 -11.499 -12.665 1.00 96.31 187 PHE A CA 1
ATOM 1474 C C . PHE A 1 187 ? 10.841 -12.789 -12.769 1.00 96.31 187 PHE A C 1
ATOM 1476 O O . PHE A 1 187 ? 10.279 -13.865 -12.551 1.00 96.31 187 PHE A O 1
ATOM 1483 N N . GLU A 1 188 ? 12.136 -12.687 -13.064 1.00 95.25 188 GLU A N 1
ATOM 1484 C CA . GLU A 1 188 ? 13.060 -13.822 -13.112 1.00 95.25 188 GLU A CA 1
ATOM 1485 C C . GLU A 1 188 ? 13.303 -14.408 -11.710 1.00 95.25 188 GLU A C 1
ATOM 1487 O O . GLU A 1 188 ? 13.145 -15.614 -11.493 1.00 95.25 188 GLU A O 1
ATOM 1492 N N . TYR A 1 189 ? 13.594 -13.556 -10.721 1.00 95.81 189 TYR A N 1
ATOM 1493 C CA . TYR A 1 189 ? 14.001 -13.999 -9.379 1.00 95.81 189 TYR A CA 1
ATOM 1494 C C . TYR A 1 189 ? 12.863 -14.097 -8.350 1.00 95.81 189 TYR A C 1
ATOM 1496 O O . TYR A 1 189 ? 12.952 -14.864 -7.381 1.00 95.81 189 TYR A O 1
ATOM 1504 N N . ASN A 1 190 ? 11.772 -13.348 -8.522 1.00 94.88 190 ASN A N 1
ATOM 1505 C CA . ASN A 1 190 ? 10.619 -13.406 -7.629 1.00 94.88 190 ASN A CA 1
ATOM 1506 C C . ASN A 1 190 ? 9.536 -14.337 -8.185 1.00 94.88 190 ASN A C 1
ATOM 1508 O O . ASN A 1 190 ? 8.771 -13.972 -9.078 1.00 94.88 190 ASN A O 1
ATOM 1512 N N . GLN A 1 191 ? 9.402 -15.507 -7.555 1.00 90.81 191 GLN A N 1
ATOM 1513 C CA . GLN A 1 191 ? 8.375 -16.501 -7.879 1.00 90.81 191 GLN A CA 1
ATOM 1514 C C . GLN A 1 191 ? 7.119 -16.430 -6.992 1.00 90.81 191 GLN A C 1
ATOM 1516 O O . GLN A 1 191 ? 6.229 -17.268 -7.135 1.00 90.81 191 GLN A O 1
ATOM 1521 N N . ILE A 1 192 ? 7.007 -15.438 -6.103 1.00 94.75 192 ILE A N 1
ATOM 1522 C CA . ILE A 1 192 ? 5.882 -15.274 -5.161 1.00 94.75 192 ILE A CA 1
ATOM 1523 C C . ILE A 1 192 ? 4.839 -14.291 -5.687 1.00 94.75 192 ILE A C 1
ATOM 1525 O O . ILE A 1 192 ? 3.645 -14.553 -5.573 1.00 94.75 192 ILE A O 1
ATOM 1529 N N . LEU A 1 193 ? 5.278 -13.190 -6.293 1.00 95.56 193 LEU A N 1
ATOM 1530 C CA . LEU A 1 193 ? 4.417 -12.165 -6.857 1.00 95.56 193 LEU A CA 1
ATOM 1531 C C . LEU A 1 193 ? 3.514 -12.798 -7.920 1.00 95.56 193 LEU A C 1
ATOM 1533 O O . LEU A 1 193 ? 3.973 -13.607 -8.733 1.00 95.56 193 LEU A O 1
ATOM 1537 N N . ARG A 1 194 ? 2.222 -12.475 -7.866 1.00 96.94 194 ARG A N 1
ATOM 1538 C CA . ARG A 1 194 ? 1.175 -13.023 -8.741 1.00 96.94 194 ARG A CA 1
ATOM 1539 C C . ARG A 1 194 ? 0.463 -11.934 -9.516 1.00 96.94 194 ARG A C 1
ATOM 1541 O O . ARG A 1 194 ? 0.045 -12.184 -10.634 1.00 96.94 194 ARG A O 1
ATOM 1548 N N . ILE A 1 195 ? 0.312 -10.750 -8.935 1.00 98.38 195 ILE A N 1
ATOM 1549 C CA . ILE A 1 195 ? -0.421 -9.647 -9.546 1.00 98.38 195 ILE A CA 1
ATOM 1550 C C . ILE A 1 195 ? 0.469 -8.415 -9.563 1.00 98.38 195 ILE A C 1
ATOM 1552 O O . ILE A 1 195 ? 0.903 -7.950 -8.506 1.00 98.38 195 ILE A O 1
ATOM 1556 N N . VAL A 1 196 ? 0.698 -7.875 -10.758 1.00 98.44 196 VAL A N 1
ATOM 1557 C CA . VAL A 1 196 ? 1.356 -6.582 -10.952 1.00 98.44 196 VAL A CA 1
ATOM 1558 C C . VAL A 1 196 ? 0.488 -5.701 -11.835 1.00 98.44 196 VAL A C 1
ATOM 1560 O O . VAL A 1 196 ? 0.155 -6.076 -12.955 1.00 98.44 196 VAL A O 1
ATOM 1563 N N . CYS A 1 197 ? 0.131 -4.519 -11.338 1.00 98.62 197 CYS A N 1
ATOM 1564 C CA . CYS A 1 197 ? -0.662 -3.547 -12.088 1.00 98.62 197 CYS A CA 1
ATOM 1565 C C . CYS A 1 197 ? 0.167 -2.293 -12.389 1.00 98.62 197 CYS A C 1
ATOM 1567 O O . CYS A 1 197 ? 0.531 -1.562 -11.467 1.00 98.62 197 CYS A O 1
ATOM 1569 N N . LEU A 1 198 ? 0.399 -2.016 -13.672 1.00 98.50 198 LEU A N 1
ATOM 1570 C CA . LEU A 1 198 ? 1.134 -0.863 -14.218 1.00 98.50 198 LEU A CA 1
ATOM 1571 C C . LEU A 1 198 ? 0.263 0.007 -15.145 1.00 98.50 198 LEU A C 1
ATOM 1573 O O . LEU A 1 198 ? 0.783 0.858 -15.860 1.00 98.50 198 LEU A O 1
ATOM 1577 N N . VAL A 1 199 ? -1.061 -0.190 -15.119 1.00 98.19 199 VAL A N 1
ATOM 1578 C CA . VAL A 1 199 ? -2.028 0.588 -15.911 1.00 98.19 199 VAL A CA 1
ATOM 1579 C C . VAL A 1 199 ? -1.774 2.088 -15.764 1.00 98.19 199 VAL A C 1
ATOM 1581 O O . VAL A 1 199 ? -1.660 2.592 -14.647 1.00 98.19 199 VAL A O 1
ATOM 1584 N N . ASN A 1 200 ? -1.722 2.812 -16.881 1.00 97.81 200 ASN A N 1
ATOM 1585 C CA . ASN A 1 200 ? -1.457 4.257 -16.924 1.00 97.81 200 ASN A CA 1
ATOM 1586 C C . ASN A 1 200 ? -0.097 4.688 -16.330 1.00 97.81 200 ASN A C 1
ATOM 1588 O O . ASN A 1 200 ? 0.044 5.819 -15.860 1.00 97.81 200 ASN A O 1
ATOM 1592 N N . CYS A 1 201 ? 0.912 3.815 -16.366 1.00 98.31 201 CYS A N 1
ATOM 1593 C CA . CYS A 1 201 ? 2.320 4.225 -16.355 1.00 98.31 201 CYS A CA 1
ATOM 1594 C C . CYS A 1 201 ? 2.755 4.686 -17.762 1.00 98.31 201 CYS A C 1
ATOM 1596 O O . CYS A 1 201 ? 2.097 4.381 -18.758 1.00 98.31 201 CYS A O 1
ATOM 1598 N N . ASN A 1 202 ? 3.872 5.407 -17.871 1.00 98.38 202 ASN A N 1
ATOM 1599 C CA . ASN A 1 202 ? 4.380 5.944 -19.140 1.00 98.38 202 ASN A CA 1
ATOM 1600 C C . ASN A 1 202 ? 5.243 4.917 -19.899 1.00 98.38 202 ASN A C 1
ATOM 1602 O O . ASN A 1 202 ? 6.394 5.177 -20.247 1.00 98.38 202 ASN A O 1
ATOM 1606 N N . LEU A 1 203 ? 4.681 3.727 -20.113 1.00 98.44 203 LEU A N 1
ATOM 1607 C CA . LEU A 1 203 ? 5.322 2.625 -20.828 1.00 98.44 203 LEU A CA 1
ATOM 1608 C C . LEU A 1 203 ? 4.882 2.614 -22.292 1.00 98.44 203 LEU A C 1
ATOM 1610 O O . LEU A 1 203 ? 3.682 2.608 -22.584 1.00 98.44 203 LEU A O 1
ATOM 1614 N N . SER A 1 204 ? 5.840 2.545 -23.213 1.00 98.38 204 SER A N 1
ATOM 1615 C CA . SER A 1 204 ? 5.555 2.343 -24.633 1.00 98.38 204 SER A CA 1
ATOM 1616 C C . SER A 1 204 ? 4.966 0.954 -24.892 1.00 98.38 204 SER A C 1
ATOM 1618 O O . SER A 1 204 ? 5.180 0.004 -24.134 1.00 98.38 204 SER A O 1
ATOM 1620 N N . GLU A 1 205 ? 4.257 0.790 -26.010 1.00 98.38 205 GLU A N 1
ATOM 1621 C CA . GLU A 1 205 ? 3.741 -0.526 -26.415 1.00 98.38 205 GLU A CA 1
ATOM 1622 C C . GLU A 1 205 ? 4.867 -1.560 -26.584 1.00 98.38 205 GLU A C 1
ATOM 1624 O O . GLU A 1 205 ? 4.701 -2.728 -26.232 1.00 98.38 205 GLU A O 1
ATOM 1629 N N . THR A 1 206 ? 6.055 -1.132 -27.024 1.00 98.44 206 THR A N 1
ATOM 1630 C CA . THR A 1 206 ? 7.248 -1.989 -27.097 1.00 98.44 206 THR A CA 1
ATOM 1631 C C . THR A 1 206 ? 7.633 -2.531 -25.721 1.00 98.44 206 THR A C 1
ATOM 1633 O O . THR A 1 206 ? 7.859 -3.734 -25.568 1.00 98.44 206 THR A O 1
ATOM 1636 N N . SER A 1 207 ? 7.672 -1.672 -24.704 1.00 98.31 207 SER A N 1
ATOM 1637 C CA . SER A 1 207 ? 7.953 -2.058 -23.319 1.00 98.31 207 SER A CA 1
ATOM 1638 C C . SER A 1 207 ? 6.884 -2.973 -22.746 1.00 98.31 207 SER A C 1
ATOM 1640 O O . SER A 1 207 ? 7.204 -4.009 -22.162 1.00 98.31 207 SER A O 1
ATOM 1642 N N . LYS A 1 208 ? 5.607 -2.661 -22.986 1.00 98.50 208 LYS A N 1
ATOM 1643 C CA . LYS A 1 208 ? 4.493 -3.521 -22.572 1.00 98.50 208 LYS A CA 1
ATOM 1644 C C . LYS A 1 208 ? 4.605 -4.919 -23.181 1.00 98.50 208 LYS A C 1
ATOM 1646 O O . LYS A 1 208 ? 4.424 -5.914 -22.478 1.00 98.50 208 LYS A O 1
ATOM 1651 N N . LEU A 1 209 ? 4.969 -5.022 -24.461 1.00 98.12 209 LEU A N 1
ATOM 1652 C CA . LEU A 1 209 ? 5.223 -6.305 -25.120 1.00 98.12 209 LEU A CA 1
ATOM 1653 C C . LEU A 1 209 ? 6.404 -7.059 -24.495 1.00 98.12 209 LEU A C 1
ATOM 1655 O O . LEU A 1 209 ? 6.303 -8.273 -24.316 1.00 98.12 209 LEU A O 1
ATOM 1659 N N . LYS A 1 210 ? 7.501 -6.377 -24.134 1.00 98.25 210 LYS A N 1
ATOM 1660 C CA . LYS A 1 210 ? 8.629 -7.003 -23.417 1.00 98.25 210 LYS A CA 1
ATOM 1661 C C . LYS A 1 210 ? 8.189 -7.575 -22.067 1.00 98.25 210 LYS A C 1
ATOM 1663 O O . LYS A 1 210 ? 8.480 -8.734 -21.787 1.00 98.25 210 LYS A O 1
ATOM 1668 N N . LEU A 1 211 ? 7.428 -6.817 -21.276 1.00 98.12 211 LEU A N 1
ATOM 1669 C CA . LEU A 1 211 ? 6.932 -7.266 -19.967 1.00 98.12 211 LEU A CA 1
ATOM 1670 C C . LEU A 1 211 ? 5.966 -8.458 -20.083 1.00 98.12 211 LEU A C 1
ATOM 1672 O O . LEU A 1 211 ? 6.057 -9.413 -19.311 1.00 98.12 211 LEU A O 1
ATOM 1676 N N . ARG A 1 212 ? 5.082 -8.460 -21.091 1.00 97.31 212 ARG A N 1
ATOM 1677 C CA . ARG A 1 212 ? 4.215 -9.619 -21.387 1.00 97.31 212 ARG A CA 1
ATOM 1678 C C . ARG A 1 212 ? 5.029 -10.850 -21.778 1.00 97.31 212 ARG A C 1
ATOM 1680 O O . ARG A 1 212 ? 4.733 -11.948 -21.322 1.00 97.31 212 ARG A O 1
ATOM 1687 N N . LYS A 1 213 ? 6.072 -10.678 -22.596 1.00 96.88 213 LYS A N 1
ATOM 1688 C CA . LYS A 1 213 ? 6.980 -11.777 -22.959 1.00 96.88 213 LYS A CA 1
ATOM 1689 C C . LYS A 1 213 ? 7.747 -12.308 -21.751 1.00 96.88 213 LYS A C 1
ATOM 1691 O O . LYS A 1 213 ? 7.894 -13.512 -21.653 1.00 96.88 213 LYS A O 1
ATOM 1696 N N . ALA A 1 214 ? 8.183 -11.453 -20.829 1.00 96.00 214 ALA A N 1
ATOM 1697 C CA . ALA A 1 214 ? 8.902 -11.877 -19.625 1.00 96.00 214 ALA A CA 1
ATOM 1698 C C . ALA A 1 214 ? 8.029 -12.658 -18.625 1.00 96.00 214 ALA A C 1
ATOM 1700 O O . ALA A 1 214 ? 8.546 -13.372 -17.773 1.00 96.00 214 ALA A O 1
ATOM 1701 N N . THR A 1 215 ? 6.704 -12.536 -18.721 1.00 94.81 215 THR A N 1
ATOM 1702 C CA . THR A 1 215 ? 5.755 -13.176 -17.796 1.00 94.81 215 THR A CA 1
ATOM 1703 C C . THR A 1 215 ? 4.984 -14.340 -18.423 1.00 94.81 215 THR A C 1
ATOM 1705 O O . THR A 1 215 ? 4.243 -15.020 -17.720 1.00 94.81 215 THR A O 1
ATOM 1708 N N . ASN A 1 216 ? 5.191 -14.635 -19.712 1.00 89.25 216 ASN A N 1
ATOM 1709 C CA . ASN A 1 216 ? 4.420 -15.627 -20.475 1.00 89.25 216 ASN A CA 1
ATOM 1710 C C . ASN A 1 216 ? 4.511 -17.070 -19.940 1.00 89.25 216 ASN A C 1
ATOM 1712 O O . ASN A 1 216 ? 3.575 -17.843 -20.127 1.00 89.25 216 ASN A O 1
ATOM 1716 N N . LEU A 1 217 ? 5.623 -17.435 -19.298 1.00 85.75 217 LEU A N 1
ATOM 1717 C CA . LEU A 1 217 ? 5.842 -18.760 -18.712 1.00 85.75 217 LEU A CA 1
ATOM 1718 C C . LEU A 1 217 ? 5.383 -18.847 -17.250 1.00 85.75 217 LEU A C 1
ATOM 1720 O O . LEU A 1 217 ? 5.405 -19.931 -16.668 1.00 85.75 217 LEU A O 1
ATOM 1724 N N . ARG A 1 218 ? 4.975 -17.731 -16.631 1.00 90.00 218 ARG A N 1
ATOM 1725 C CA . ARG A 1 218 ? 4.539 -17.724 -15.232 1.00 90.00 218 ARG A CA 1
ATOM 1726 C C . ARG A 1 218 ? 3.076 -18.153 -15.138 1.00 90.00 218 ARG A C 1
ATOM 1728 O O . ARG A 1 218 ? 2.170 -17.424 -15.532 1.00 90.00 218 ARG A O 1
ATOM 1735 N N . THR A 1 219 ? 2.838 -19.336 -14.581 1.00 86.44 219 THR A N 1
ATOM 1736 C CA . THR A 1 219 ? 1.487 -19.826 -14.282 1.00 86.44 219 THR A CA 1
ATOM 1737 C C . THR A 1 219 ? 0.838 -18.978 -13.190 1.00 86.44 219 THR A C 1
ATOM 1739 O O . THR A 1 219 ? 1.498 -18.632 -12.211 1.00 86.44 219 THR A O 1
ATOM 1742 N N . GLU A 1 220 ? -0.453 -18.672 -13.337 1.00 87.81 220 GLU A N 1
ATOM 1743 C CA . GLU A 1 220 ? -1.234 -17.893 -12.356 1.00 87.81 220 GLU A CA 1
ATOM 1744 C C . GLU A 1 220 ? -0.679 -16.479 -12.085 1.00 87.81 220 GLU A C 1
ATOM 1746 O O . GLU A 1 220 ? -0.905 -15.901 -11.021 1.00 87.81 220 GLU A O 1
ATOM 1751 N N . PHE A 1 221 ? 0.048 -15.908 -13.050 1.00 95.50 221 PHE A N 1
ATOM 1752 C CA . PHE A 1 221 ? 0.529 -14.532 -12.995 1.00 95.50 221 PHE A CA 1
ATOM 1753 C C . PHE A 1 221 ? -0.362 -13.608 -13.834 1.00 95.50 221 PHE A C 1
ATOM 1755 O O . PHE A 1 221 ? -0.638 -13.883 -15.000 1.00 95.50 221 PHE A O 1
ATOM 1762 N N . TYR A 1 222 ? -0.790 -12.493 -13.248 1.00 97.00 222 TYR A N 1
ATOM 1763 C CA . TYR A 1 222 ? -1.585 -11.456 -13.893 1.00 97.00 222 TYR A CA 1
ATOM 1764 C C . TYR A 1 222 ? -0.800 -10.144 -13.941 1.00 97.00 222 TYR A C 1
ATOM 1766 O O . TYR A 1 222 ? -0.459 -9.559 -12.910 1.00 97.00 222 TYR A O 1
ATOM 1774 N N . LEU A 1 223 ? -0.535 -9.684 -15.162 1.00 97.44 223 LEU A N 1
ATOM 1775 C CA . LEU A 1 223 ? 0.108 -8.409 -15.449 1.00 97.44 223 LEU A CA 1
ATOM 1776 C C . LEU A 1 223 ? -0.892 -7.477 -16.136 1.00 97.44 223 LEU A C 1
ATOM 1778 O O . LEU A 1 223 ? -1.302 -7.745 -17.265 1.00 97.44 223 LEU A O 1
ATOM 1782 N N . ASP A 1 224 ? -1.244 -6.381 -15.472 1.00 97.50 224 ASP A N 1
ATOM 1783 C CA . ASP A 1 224 ? -2.134 -5.344 -16.007 1.00 97.50 224 ASP A CA 1
ATOM 1784 C C . ASP A 1 224 ? -1.310 -4.144 -16.499 1.00 97.50 224 ASP A C 1
ATOM 1786 O O . ASP A 1 224 ? -0.520 -3.606 -15.718 1.00 97.50 224 ASP A O 1
ATOM 1790 N N . LEU A 1 225 ? -1.452 -3.733 -17.765 1.00 95.50 225 LEU A N 1
ATOM 1791 C CA . LEU A 1 225 ? -0.598 -2.734 -18.446 1.00 95.50 225 LEU A CA 1
ATOM 1792 C C . LEU A 1 225 ? -1.408 -1.653 -19.159 1.00 95.50 225 LEU A C 1
ATOM 1794 O O . LEU A 1 225 ? -2.375 -2.026 -19.855 1.00 95.50 225 LEU A O 1
#

Secondary structure (DSSP, 8-state):
---------HHHHHHHHTSPTT-EEE-TTS---HHHHHHIIIIIIIIS--SEEE--SS---HHHHHHHHHHHTT-SS--EEE-TTS---HHHHHHHHHHHTSTT----EEE--SS---HHHHHHHHHHHHH--S--EEE--SS--BHHHHHHHHHHHHHT-----EEE-TT-TB-BGGGHHHHHHHHHH--S--EEE-TTSB--HHHHHHHHHHHTT-TT-EEE-

Mean predicted aligned error: 3.5 Å